Protein 7M5H (pdb70)

B-factor: mean 46.1, std 16.52, range [23.04, 127.2]

Nearest PDB structures (foldseek):
  7m5h-assembly1_B  TM=1.005E+00  e=7.558E-29  Enterococcus faecalis V583
  6evs-assembly1_A  TM=8.022E-01  e=6.280E-06  Peribacillus psychrosaccharolyticus
  8pqq-assembly1_D  TM=7.268E-01  e=4.079E-06  Chroococcidiopsis thermalis PCC 7203
  8rh3-assembly1_A  TM=6.970E-01  e=4.338E-06  Chroococcidiopsis thermalis PCC 7203
  8pqp-assembly1_B  TM=7.096E-01  e=2.933E-05  Chroococcidiopsis thermalis PCC 7203

InterPro domains:
  IPR007710 Nucleoside 2-deoxyribosyltransferase [PF05014] (4-116)
  IPR051239 2'-Deoxynucleoside 5'-phosphate N-hydrolase [PTHR15364] (2-153)

Sequence (313 aa):
TKIYFAGPLFSQADLRYNAYLVEQIRQLDKTIDLYLPQENAAINDKSAYADSKIALADDTENVLASDLLVALLDGPTIDAGVASEIGVAYAKGIPVVALYTDSRQQQGADNHQKLDALNEIAENQFHYLNLYTVGLIKLNGRVVSSEEDLLEEIKQRLATKIYFAGPLFSQADLRYNAYLVEQIRQLDKTIDLYLPQENAAINDKSAYADSKIALADTENVLASSDLLVALLDGPTIDAGVASEIGVAYAKGIPVVALYTDSRQQGADNHHQKLDALNEIAENQFHYLNLYTVGLIKLNGRVVSSEEDLLEEIKQRL

Solvent-accessible surface area: 17502 Å² total

Organism: Enterococcus faecalis (strain ATCC 700802 / V583) (NCBI:txid226185)

Foldseek 3Di:
DEEEEADDCPDPVGVVVSVVLVVVLCVLDVPYHYDYVVVPDDDDDPPDDDDPVCVVVSVVSLLVGQEYEYEQDDLARDPVSLVSLVSCLVNVRAYEYEYAPPLQDCPVPVVLVVCVVPPPSHSHRDYDVVSVVSNVVGHYYDHDSVVSSVRSSVVD/DFEEEEADDCPDPVGVVVSVVLVVVLCVLDVPYHYDYVVVVDDDDDPPDDDDPVVVVVSVVSLLVGQEYEYEQDDLARPPVRLVSLVSCLVSVRAYEYEAAPPLQDDPVPVVLVVCVVPPPSHSHRDYDVVSVVSNVVGHYYDHDSVVSSVRSSVVD

Structure (mmCIF, N/CA/C/O backbone):
data_7M5H
#
_entry.id   7M5H
#
_cell.length_a   219.901
_cell.length_b   219.901
_cell.length_c   219.901
_cell.angle_alpha   90.000
_cell.angle_beta   90.000
_cell.angle_gamma   90.000
#
_symmetry.space_group_name_H-M   'F 41 3 2'
#
loop_
_entity.id
_entity.type
_entity.pdbx_description
1 polymer 'Nucleoside 2-deoxyribosyltransferase'
2 non-polymer GLYCEROL
3 non-polymer 1,2-ETHANEDIOL
4 water water
#
loop_
_atom_site.group_PDB
_atom_site.id
_atom_site.type_symbol
_atom_site.label_atom_id
_atom_site.label_alt_id
_atom_site.label_comp_id
_atom_site.label_asym_id
_atom_site.label_entity_id
_atom_site.label_seq_id
_atom_site.pdbx_PDB_ins_code
_atom_site.Cartn_x
_atom_site.Cartn_y
_atom_site.Cartn_z
_atom_site.occupancy
_atom_site.B_iso_or_equiv
_atom_site.auth_seq_id
_atom_site.auth_comp_id
_atom_site.auth_asym_id
_atom_site.auth_atom_id
_atom_site.pdbx_PDB_model_num
ATOM 9 N N . THR A 1 5 ? 14.97016 21.94048 28.90156 1.000 61.33596 2 THR A N 1
ATOM 10 C CA . THR A 1 5 ? 14.33327 21.71318 30.19277 1.000 56.86004 2 THR A CA 1
ATOM 11 C C . THR A 1 5 ? 14.51300 20.25188 30.58225 1.000 57.61401 2 THR A C 1
ATOM 12 O O . THR A 1 5 ? 14.07789 19.35313 29.85366 1.000 52.36321 2 THR A O 1
ATOM 16 N N . LYS A 1 6 ? 15.15267 20.01934 31.72541 1.000 52.14630 3 LYS A N 1
ATOM 17 C CA . LYS A 1 6 ? 15.40100 18.67046 32.21411 1.000 43.36709 3 LYS A CA 1
ATOM 18 C C . LYS A 1 6 ? 14.27788 18.24618 33.15157 1.000 46.24847 3 LYS A C 1
ATOM 19 O O . LYS A 1 6 ? 13.95480 18.95910 34.10732 1.000 44.27160 3 LYS A O 1
ATOM 25 N N . ILE A 1 7 ? 13.68816 17.08560 32.87331 1.000 37.58072 4 ILE A N 1
ATOM 26 C CA . ILE A 1 7 ? 12.56764 16.55320 33.63846 1.000 41.81011 4 ILE A CA 1
ATOM 27 C C . ILE A 1 7 ? 12.99140 15.23222 34.26416 1.000 38.93254 4 ILE A C 1
ATOM 28 O O . ILE A 1 7 ? 13.60332 14.39149 33.59511 1.000 39.24364 4 ILE A O 1
ATOM 33 N N . TYR A 1 8 ? 12.66984 15.05295 35.54314 1.000 36.29696 5 TYR A N 1
ATOM 34 C CA . TYR A 1 8 ? 12.82122 13.77015 36.21789 1.000 34.44273 5 TYR A CA 1
ATOM 35 C C . TYR A 1 8 ? 11.44333 13.13509 36.35379 1.000 35.38910 5 TYR A C 1
ATOM 36 O O . TYR A 1 8 ? 10.53900 13.72715 36.95327 1.000 32.40283 5 TYR A O 1
ATOM 45 N N . PHE A 1 9 ? 11.28575 11.93700 35.79740 1.000 34.28406 6 PHE A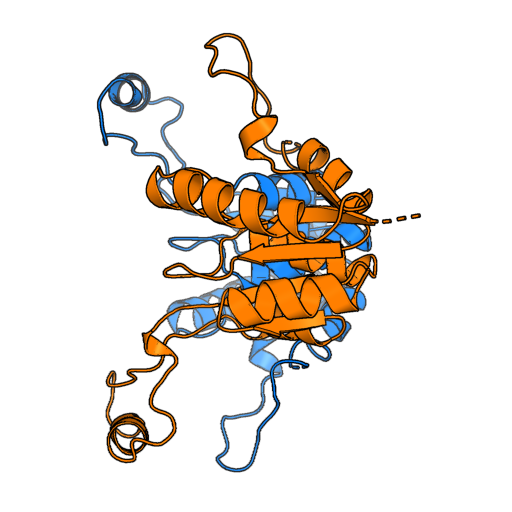 N 1
ATOM 46 C CA . PHE A 1 9 ? 10.00790 11.22893 35.81999 1.000 33.40827 6 PHE A CA 1
ATOM 47 C C . PHE A 1 9 ? 9.99477 10.31020 37.03594 1.000 33.07669 6 PHE A C 1
ATOM 48 O O . PHE A 1 9 ? 10.59780 9.23461 37.02449 1.000 32.40929 6 PHE A O 1
ATOM 56 N N . ALA A 1 10 ? 9.30562 10.73635 38.09089 1.000 31.44899 7 ALA A N 1
ATOM 57 C CA . ALA A 1 10 ? 9.19448 9.95319 39.31272 1.000 29.02407 7 ALA A CA 1
ATOM 58 C C . ALA A 1 10 ? 7.94083 9.09017 39.26414 1.000 29.54738 7 ALA A C 1
ATOM 59 O O . ALA A 1 10 ? 6.85585 9.57559 38.92878 1.000 29.92039 7 ALA A O 1
ATOM 61 N N . GLY A 1 11 ? 8.09446 7.81542 39.60563 1.000 29.80777 8 GLY A N 1
ATOM 62 C CA . GLY A 1 11 ? 6.99417 6.88305 39.60228 1.000 26.98672 8 GLY A CA 1
ATOM 63 C C . GLY A 1 11 ? 7.48199 5.46580 39.80666 1.000 24.55064 8 GLY A C 1
ATOM 64 O O . GLY A 1 11 ? 8.63366 5.13804 39.50573 1.000 30.16253 8 GLY A O 1
ATOM 65 N N . PRO A 1 12 ? 6.62186 4.59827 40.33965 1.000 27.56960 9 PRO A N 1
ATOM 66 C CA . PRO A 1 12 ? 6.99709 3.18533 40.46636 1.000 29.97857 9 PRO A CA 1
ATOM 67 C C . PRO A 1 12 ? 7.30057 2.59103 39.09910 1.000 25.60665 9 PRO A C 1
ATOM 68 O O . PRO A 1 12 ? 6.63980 2.90247 38.10652 1.000 29.37510 9 PRO A O 1
ATOM 72 N N . LEU A 1 13 ? 8.32335 1.73940 39.05281 1.000 28.45938 10 LEU A N 1
ATOM 73 C CA . LEU A 1 13 ? 8.86084 1.23103 37.79366 1.000 33.28006 10 LEU A CA 1
ATOM 74 C C . LEU A 1 13 ? 9.18979 -0.25025 37.91058 1.000 31.00695 10 LEU A C 1
ATOM 75 O O . LEU A 1 13 ? 10.15257 -0.74176 37.31259 1.000 31.63339 10 LEU A O 1
ATOM 80 N N . PHE A 1 14 ? 8.38779 -0.98861 38.66840 1.000 30.26438 11 PHE A N 1
ATOM 81 C CA . PHE A 1 14 ? 8.73097 -2.35715 39.03199 1.000 28.23833 11 PHE A CA 1
ATOM 82 C C . PHE A 1 14 ? 7.83427 -3.40572 38.39422 1.000 31.46503 11 PHE A C 1
ATOM 83 O O . PHE A 1 14 ? 8.32770 -4.45869 37.98406 1.000 30.86921 11 PHE A O 1
ATOM 91 N N . SER A 1 15 ? 6.53532 -3.14851 38.28625 1.000 27.30489 12 SER A N 1
ATOM 92 C CA . SER A 1 15 ? 5.63161 -4.06006 37.60199 1.000 29.32845 12 SER A CA 1
ATOM 93 C C . SER A 1 15 ? 5.57369 -3.73483 36.11264 1.000 30.97563 12 SER A C 1
ATOM 94 O O . SER A 1 15 ? 5.91417 -2.63220 35.67761 1.000 31.56893 12 SER A O 1
ATOM 97 N N . GLN A 1 16 ? 5.13331 -4.72096 35.32644 1.000 32.43391 13 GLN A N 1
ATOM 98 C CA . GLN A 1 16 ? 4.95575 -4.49023 33.89676 1.000 33.75820 13 GLN A CA 1
ATOM 99 C C . GLN A 1 16 ? 3.91144 -3.41510 33.63135 1.000 35.22560 13 GLN A C 1
ATOM 100 O O . GLN A 1 16 ? 4.05142 -2.63787 32.68060 1.000 34.94529 13 GLN A O 1
ATOM 106 N N . ALA A 1 17 ? 2.86579 -3.34927 34.46023 1.000 32.62414 14 ALA A N 1
ATOM 107 C CA . ALA A 1 17 ? 1.84330 -2.32309 34.27984 1.000 35.50575 14 ALA A CA 1
ATOM 108 C C . ALA A 1 17 ? 2.43577 -0.92544 34.40257 1.000 35.45136 14 ALA A C 1
ATOM 109 O O . ALA A 1 17 ? 2.13135 -0.03994 33.59432 1.000 35.09420 14 ALA A O 1
ATOM 111 N N . ASP A 1 18 ? 3.29031 -0.70959 35.40348 1.000 30.66873 15 ASP A N 1
ATOM 112 C CA . ASP A 1 18 ? 3.89403 0.60434 35.59097 1.000 29.65759 15 ASP A CA 1
ATOM 113 C C . ASP A 1 18 ? 5.00336 0.86356 34.57875 1.000 32.89491 15 ASP A C 1
ATOM 114 O O . ASP A 1 18 ? 5.12817 1.98219 34.06913 1.000 33.78839 15 ASP A O 1
ATOM 119 N N . LEU A 1 19 ? 5.81491 -0.15438 34.27742 1.000 33.76105 16 LEU A N 1
ATOM 120 C CA . LEU A 1 19 ? 6.86430 0.00326 33.27447 1.000 35.33518 16 LEU A CA 1
ATOM 121 C C . LEU A 1 19 ? 6.28334 0.39274 31.92139 1.000 35.98152 16 LEU A C 1
ATOM 122 O O . LEU A 1 19 ? 6.81367 1.27825 31.24052 1.000 36.48663 16 LEU A O 1
ATOM 127 N N . ARG A 1 20 ? 5.19118 -0.25696 31.51496 1.000 33.72274 17 ARG A N 1
ATOM 128 C CA . ARG A 1 20 ? 4.57703 0.06886 30.23259 1.000 36.39430 17 ARG A CA 1
ATOM 129 C C . ARG A 1 20 ? 3.93928 1.45288 30.25859 1.000 38.48573 17 ARG A C 1
ATOM 130 O O . ARG A 1 20 ? 4.02553 2.19990 29.27694 1.000 37.58711 17 ARG A O 1
ATOM 138 N N . TYR A 1 21 ? 3.29982 1.81680 31.37281 1.000 32.26699 18 TYR A N 1
ATOM 139 C CA . TYR A 1 21 ? 2.63748 3.11516 31.44168 1.000 36.13656 18 TYR A CA 1
ATOM 140 C C . TYR A 1 21 ? 3.64968 4.25290 31.47197 1.000 32.93698 18 TYR A C 1
ATOM 141 O O . TYR A 1 21 ? 3.41269 5.31456 30.88388 1.000 36.49905 18 TYR A O 1
ATOM 150 N N . ASN A 1 22 ? 4.78199 4.05262 32.15113 1.000 31.52993 19 ASN A N 1
ATOM 151 C CA . ASN A 1 22 ? 5.82412 5.07459 32.16658 1.000 35.09741 19 ASN A CA 1
ATOM 152 C C . ASN A 1 22 ? 6.35034 5.33777 30.76138 1.000 35.91642 19 ASN A C 1
ATOM 153 O O . ASN A 1 22 ? 6.45670 6.49168 30.33134 1.000 37.78461 19 ASN A O 1
ATOM 158 N N . ALA A 1 23 ? 6.67907 4.27249 30.02655 1.000 37.65055 20 ALA A N 1
ATOM 159 C CA . ALA A 1 23 ? 7.19396 4.43848 28.67113 1.000 38.22157 20 ALA A CA 1
ATOM 160 C C . ALA A 1 23 ? 6.15573 5.08134 27.76074 1.000 39.74691 20 ALA A C 1
ATOM 161 O O . ALA A 1 23 ? 6.49780 5.88670 26.88677 1.000 42.86533 20 ALA A O 1
ATOM 163 N N . TYR A 1 24 ? 4.88008 4.73953 27.95458 1.000 41.45337 21 TYR A N 1
ATOM 164 C CA . TYR A 1 24 ? 3.81701 5.32369 27.14270 1.000 39.90114 21 TYR A CA 1
ATOM 165 C C . TYR A 1 24 ? 3.66915 6.81704 27.41161 1.000 44.45801 21 TYR A C 1
ATOM 166 O O . TYR A 1 24 ? 3.54129 7.61281 26.47378 1.000 47.28075 21 TYR A O 1
ATOM 175 N N . LEU A 1 25 ? 3.68741 7.21700 28.68504 1.000 42.55693 22 LEU A N 1
ATOM 176 C CA . LEU A 1 25 ? 3.57373 8.63414 29.01624 1.000 41.81087 22 LEU A CA 1
ATOM 177 C C . LEU A 1 25 ? 4.81232 9.40950 28.58625 1.000 43.09492 22 LEU A C 1
ATOM 178 O O . LEU A 1 25 ? 4.70220 10.52297 28.06044 1.000 42.67283 22 LEU A O 1
ATOM 183 N N . VAL A 1 26 ? 5.99808 8.83801 28.80654 1.000 41.00475 23 VAL A N 1
ATOM 184 C CA . VAL A 1 26 ? 7.24105 9.56002 28.54739 1.000 41.23985 23 VAL A CA 1
ATOM 185 C C . VAL A 1 26 ? 7.37065 9.90051 27.06818 1.000 47.21825 23 VAL A C 1
ATOM 186 O O . VAL A 1 26 ? 7.80912 11.00007 26.70685 1.000 49.58102 23 VAL A O 1
ATOM 190 N N . GLU A 1 27 ? 6.98188 8.97408 26.18800 1.000 48.69505 24 GLU A N 1
ATOM 191 C CA . GLU A 1 27 ? 7.06235 9.25513 24.75840 1.000 50.74624 24 GLU A CA 1
ATOM 192 C C . GLU A 1 27 ? 6.14414 10.40845 24.37271 1.000 55.68749 24 GLU A C 1
ATOM 193 O O . GLU A 1 27 ? 6.48426 11.21644 23.50121 1.000 54.18552 24 GLU A O 1
ATOM 199 N N . GLN A 1 28 ? 4.97603 10.50548 25.01272 1.000 52.00127 25 GLN A N 1
ATOM 200 C CA . GLN A 1 28 ? 4.09940 11.64519 24.76192 1.000 54.03911 25 GLN A CA 1
ATOM 201 C C . GLN A 1 28 ? 4.72375 12.94115 25.26385 1.000 52.84219 25 GLN A C 1
ATOM 202 O O . GLN A 1 28 ? 4.55635 13.99815 24.64452 1.000 52.93083 25 GLN A O 1
ATOM 208 N N . ILE A 1 29 ? 5.44660 12.87993 26.38382 1.000 49.67730 26 ILE A N 1
ATOM 209 C CA . ILE A 1 29 ? 6.08908 14.07667 26.91711 1.000 52.16992 26 ILE A CA 1
ATOM 210 C C . ILE A 1 29 ? 7.26340 14.48989 26.03821 1.000 52.92454 26 ILE A C 1
ATOM 211 O O . ILE A 1 29 ? 7.49804 15.68293 25.81192 1.000 57.38416 26 ILE A O 1
ATOM 216 N N . ARG A 1 30 ? 8.01694 13.51475 25.52448 1.000 49.45999 27 ARG A N 1
ATOM 217 C CA . ARG A 1 30 ? 9.17268 13.83718 24.69413 1.000 54.35368 27 ARG A CA 1
ATOM 218 C C . ARG A 1 30 ? 8.75906 14.36079 23.32513 1.000 56.77497 27 ARG A C 1
ATOM 219 O O . ARG A 1 30 ? 9.43779 15.23005 22.76668 1.000 64.66144 27 ARG A O 1
ATOM 227 N N . GLN A 1 31 ? 7.65705 13.85332 22.76992 1.000 59.55174 28 GLN A N 1
ATOM 228 C CA . GLN A 1 31 ? 7.14714 14.37775 21.50912 1.000 62.19816 28 GLN A CA 1
ATOM 229 C C . GLN A 1 31 ? 6.52825 15.76041 21.65851 1.000 60.03022 28 GLN A C 1
ATOM 230 O O . GLN A 1 31 ? 6.14708 16.36238 20.64944 1.000 62.37608 28 GLN A O 1
ATOM 236 N N . LEU A 1 32 ? 6.42156 16.27302 22.88497 1.000 62.90078 29 LEU A N 1
ATOM 237 C CA . LEU A 1 32 ? 5.83724 17.59199 23.09745 1.000 57.31928 29 LEU A CA 1
ATOM 238 C C . LEU A 1 32 ? 6.77678 18.69207 22.61867 1.000 63.10423 29 LEU A C 1
ATOM 239 O O . LEU A 1 32 ? 6.35332 19.63263 21.93659 1.000 63.24540 29 LEU A O 1
ATOM 244 N N . ASP A 1 33 ? 8.05815 18.59067 22.96484 1.000 66.23156 30 ASP A N 1
ATOM 245 C CA . ASP A 1 33 ? 9.02922 19.61423 22.61020 1.000 67.61899 30 ASP A CA 1
ATOM 246 C C . ASP A 1 33 ? 10.41013 18.98177 22.52925 1.000 65.51226 30 ASP A C 1
ATOM 247 O O . ASP A 1 33 ? 10.76606 18.14465 23.36296 1.000 66.20343 30 ASP A O 1
ATOM 252 N N . LYS A 1 34 ? 11.18592 19.39377 21.52372 1.000 71.32188 31 LYS A N 1
ATOM 253 C CA . LYS A 1 34 ? 12.52225 18.84035 21.33853 1.000 72.96219 31 LYS A CA 1
ATOM 254 C C . LYS A 1 34 ? 13.50737 19.32705 22.39345 1.000 67.44344 31 LYS A C 1
ATOM 255 O O . LYS A 1 34 ? 14.57395 18.72321 22.55085 1.000 68.68717 31 LYS A O 1
ATOM 261 N N . THR A 1 35 ? 13.18100 20.39824 23.11470 1.000 61.51060 32 THR A N 1
ATOM 262 C CA . THR A 1 35 ? 14.04704 20.89702 24.17497 1.000 61.01509 32 THR A CA 1
ATOM 263 C C . THR A 1 35 ? 13.86920 20.14513 25.48698 1.000 64.54388 32 THR A C 1
ATOM 264 O O . THR A 1 35 ? 14.60224 20.41896 26.44211 1.000 65.51616 32 THR A O 1
ATOM 268 N N . ILE A 1 36 ? 12.92367 19.21467 25.56179 1.000 61.74830 33 ILE A N 1
ATOM 269 C CA . ILE A 1 36 ? 12.69434 18.45533 26.78580 1.000 53.32276 33 ILE A CA 1
ATOM 270 C C . ILE A 1 36 ? 13.72782 17.33951 26.87493 1.000 58.76303 33 ILE A C 1
ATOM 271 O O . ILE A 1 36 ? 13.84027 16.50768 25.96816 1.000 57.59032 33 ILE A O 1
ATOM 276 N N . ASP A 1 37 ? 14.49086 17.32821 27.96374 1.000 51.20253 34 ASP A N 1
ATOM 277 C CA . ASP A 1 37 ? 15.45456 16.27126 28.26267 1.000 48.96313 34 ASP A CA 1
ATOM 278 C C . ASP A 1 37 ? 14.91918 15.52382 29.48018 1.000 48.57073 34 ASP A C 1
ATOM 279 O O . ASP A 1 37 ? 15.20957 15.87911 30.62344 1.000 48.62342 34 ASP A O 1
ATOM 284 N N . LEU A 1 38 ? 14.13376 14.48191 29.22578 1.000 45.03799 35 LEU A N 1
ATOM 285 C CA . LEU A 1 38 ? 13.48027 13.73293 30.28850 1.000 44.85494 35 LEU A CA 1
ATOM 286 C C . LEU A 1 38 ? 14.34939 12.55451 30.70797 1.000 46.38953 35 LEU A C 1
ATOM 287 O O . LEU A 1 38 ? 14.82357 11.78927 29.86199 1.000 43.61869 35 LEU A O 1
ATOM 292 N N . TYR A 1 39 ? 14.54870 12.41263 32.01464 1.000 37.37837 36 TYR A N 1
ATOM 293 C CA . TYR A 1 39 ? 15.26415 11.28147 32.58842 1.000 41.23620 36 TYR A CA 1
ATOM 294 C C . TYR A 1 39 ? 14.24731 10.29303 33.14551 1.000 39.01665 36 TYR A C 1
ATOM 295 O O . TYR A 1 39 ? 13.48922 10.62767 34.06200 1.000 31.94392 36 TYR A O 1
ATOM 304 N N . LEU A 1 40 ? 14.22890 9.08409 32.58703 1.000 39.30422 37 LEU A N 1
ATOM 305 C CA . LEU A 1 40 ? 13.36002 8.01778 33.06125 1.000 38.73548 37 LEU A CA 1
ATOM 306 C C . LEU A 1 40 ? 14.21159 6.94883 33.72624 1.000 34.91175 37 LEU A C 1
ATOM 307 O O . LEU A 1 40 ? 15.05417 6.33541 33.05371 1.000 35.36285 37 LEU A O 1
ATOM 312 N N . PRO A 1 41 ? 14.03723 6.69908 35.02823 1.000 35.23173 38 PRO A N 1
ATOM 313 C CA . PRO A 1 41 ? 14.95208 5.77623 35.72526 1.000 35.50591 38 PRO A CA 1
ATOM 314 C C . PRO A 1 41 ? 14.99744 4.37843 35.13134 1.000 39.38813 38 PRO A C 1
ATOM 315 O O . PRO A 1 41 ? 16.07326 3.76745 35.09429 1.000 36.96583 38 PRO A O 1
ATOM 319 N N . GLN A 1 42 ? 13.86494 3.85304 34.65600 1.000 32.57793 39 GLN A N 1
ATOM 320 C CA . GLN A 1 42 ? 13.85430 2.49848 34.11356 1.000 33.67410 39 GLN A CA 1
ATOM 321 C C . GLN A 1 42 ? 14.70575 2.37042 32.85605 1.000 37.26698 39 GLN A C 1
ATOM 322 O O . GLN A 1 42 ? 15.17981 1.27008 32.55471 1.000 33.45645 39 GLN A O 1
ATOM 328 N N . GLU A 1 43 ? 14.92083 3.46516 32.12483 1.000 38.18285 40 GLU A N 1
ATOM 329 C CA . GLU A 1 43 ? 15.80421 3.44386 30.96623 1.000 37.47688 40 GLU A CA 1
ATOM 330 C C . GLU A 1 43 ? 17.27872 3.40519 31.34550 1.000 39.53545 40 GLU A C 1
ATOM 331 O O . GLU A 1 43 ? 18.12088 3.18955 30.46755 1.000 41.04945 40 GLU A O 1
ATOM 337 N N . ASN A 1 44 ? 17.61094 3.61173 32.61923 1.000 44.45983 41 ASN A N 1
ATOM 338 C CA . ASN A 1 44 ? 18.99565 3.68248 33.06043 1.000 51.54707 41 ASN A CA 1
ATOM 339 C C . ASN A 1 44 ? 19.36398 2.61063 34.07498 1.000 54.77321 41 ASN A C 1
ATOM 340 O O . ASN A 1 44 ? 20.52404 2.55662 34.50030 1.000 57.28420 41 ASN A O 1
ATOM 345 N N . ALA A 1 45 ? 18.42168 1.76344 34.47720 1.000 54.33973 42 ALA A N 1
ATOM 346 C CA . ALA A 1 45 ? 18.72515 0.71856 35.44302 1.000 58.03579 42 ALA A CA 1
ATOM 347 C C . ALA A 1 45 ? 19.54226 -0.38785 34.79077 1.000 62.60142 42 ALA A C 1
ATOM 348 O O . ALA A 1 45 ? 19.28780 -0.78146 33.64932 1.000 64.26529 42 ALA A O 1
ATOM 350 N N . ALA A 1 46 ? 20.53560 -0.88423 35.52125 1.000 63.66692 43 ALA A N 1
ATOM 351 C CA . ALA A 1 46 ? 21.33080 -1.99927 35.03143 1.000 77.76515 43 ALA A CA 1
ATOM 352 C C . ALA A 1 46 ? 20.48551 -3.26467 34.98385 1.000 83.30597 43 ALA A C 1
ATOM 353 O O . ALA A 1 46 ? 19.65329 -3.50647 35.86276 1.000 76.91079 43 ALA A O 1
ATOM 355 N N . ILE A 1 47 ? 20.69165 -4.06962 33.93876 1.000 87.52446 44 ILE A N 1
ATOM 356 C CA . ILE A 1 47 ? 20.01177 -5.35519 33.85579 1.000 96.78498 44 ILE A CA 1
ATOM 357 C C . ILE A 1 47 ? 20.43699 -6.21034 35.03939 1.000 98.57452 44 ILE A C 1
ATOM 358 O O . ILE A 1 47 ? 21.62488 -6.28290 35.38159 1.000 98.26617 44 ILE A O 1
ATOM 363 N N . ASN A 1 48 ? 19.45829 -6.83792 35.69303 1.000 102.22512 45 ASN A N 1
ATOM 364 C CA . ASN A 1 48 ? 19.70739 -7.53233 36.95046 1.000 103.36258 45 ASN A CA 1
ATOM 365 C C . ASN A 1 48 ? 20.70666 -8.66430 36.76123 1.000 98.66691 45 ASN A C 1
ATOM 366 O O . ASN A 1 48 ? 20.35717 -9.74013 36.26580 1.000 97.14359 45 ASN A O 1
ATOM 371 N N . ASP A 1 49 ? 21.95357 -8.42050 37.14751 1.000 89.73745 46 ASP A N 1
ATOM 372 C CA . ASP A 1 49 ? 23.03154 -9.38211 37.00053 1.000 80.63753 46 ASP A CA 1
ATOM 373 C C . ASP A 1 49 ? 23.50679 -9.83908 38.37349 1.000 74.38518 46 ASP A C 1
ATOM 374 O O . ASP A 1 49 ? 23.49127 -9.07513 39.34145 1.000 75.09197 46 ASP A O 1
ATOM 379 N N . LYS A 1 50 ? 23.93198 -11.10228 38.44234 1.000 74.10175 47 LYS A N 1
ATOM 380 C CA . LYS A 1 50 ? 24.21976 -11.73993 39.72218 1.000 70.16513 47 LYS A CA 1
ATOM 381 C C . LYS A 1 50 ? 25.40058 -11.10932 40.45195 1.000 65.93441 47 LYS A C 1
ATOM 382 O O . LYS A 1 50 ? 25.55956 -11.33794 41.65626 1.000 64.64354 47 LYS A O 1
ATOM 388 N N . SER A 1 51 ? 26.22450 -10.31820 39.76328 1.000 69.80295 48 SER A N 1
ATOM 389 C CA . SER A 1 51 ? 27.35918 -9.65856 40.39651 1.000 73.30926 48 SER A CA 1
ATOM 390 C C . SER A 1 51 ? 27.09997 -8.19636 40.73439 1.000 64.26198 48 SER A C 1
ATOM 391 O O . SER A 1 51 ? 27.85242 -7.61942 41.52680 1.000 71.42176 48 SER A O 1
ATOM 394 N N . ALA A 1 52 ? 26.06479 -7.58754 40.16145 1.000 62.92560 49 ALA A N 1
ATOM 395 C CA . ALA A 1 52 ? 25.78487 -6.17797 40.39743 1.000 57.37636 49 ALA A CA 1
ATOM 396 C C . ALA A 1 52 ? 25.01295 -6.00098 41.69876 1.000 57.64673 49 ALA A C 1
ATOM 397 O O . ALA A 1 52 ? 24.00829 -6.68051 41.93245 1.000 57.15885 49 ALA A O 1
ATOM 399 N N . TYR A 1 53 ? 25.48373 -5.08606 42.54466 1.000 44.98251 50 TYR A N 1
ATOM 400 C CA . TYR A 1 53 ? 24.81087 -4.78666 43.79982 1.000 46.13423 50 TYR A CA 1
ATOM 401 C C . TYR A 1 53 ? 25.13309 -3.36267 44.22751 1.000 41.88471 50 TYR A C 1
ATOM 402 O O . TYR A 1 53 ? 26.25028 -2.88085 44.02474 1.000 39.60574 50 TYR A O 1
ATOM 411 N N . ALA A 1 54 ? 24.14413 -2.70198 44.82465 1.000 35.82456 51 ALA A N 1
ATOM 412 C CA . ALA A 1 54 ? 24.32648 -1.39483 45.44067 1.000 33.56147 51 ALA A CA 1
ATOM 413 C C . ALA A 1 54 ? 23.37793 -1.30286 46.62479 1.000 34.79007 51 ALA A C 1
ATOM 414 O O . ALA A 1 54 ? 22.20640 -1.67227 46.50443 1.000 35.13711 51 ALA A O 1
ATOM 416 N N . ASP A 1 55 ? 23.87935 -0.82629 47.76316 1.000 32.26683 52 ASP A N 1
ATOM 417 C CA . ASP A 1 55 ? 23.05174 -0.76340 48.95818 1.000 29.62540 52 ASP A CA 1
ATOM 418 C C . ASP A 1 55 ? 22.18142 0.49432 48.93281 1.000 32.93606 52 ASP A C 1
ATOM 419 O O . ASP A 1 55 ? 22.23379 1.30052 47.99981 1.000 30.64160 52 ASP A O 1
ATOM 424 N N . SER A 1 56 ? 21.37067 0.66456 49.98195 1.000 30.46009 53 SER A N 1
ATOM 425 C CA . SER A 1 56 ? 20.39303 1.75074 50.00401 1.000 28.90383 53 SER A CA 1
ATOM 426 C C . SER A 1 56 ? 21.06330 3.11541 49.89988 1.000 26.29129 53 SER A C 1
ATOM 427 O O . SER A 1 56 ? 20.55460 4.01255 49.21746 1.000 31.22686 53 SER A O 1
ATOM 430 N N . LYS A 1 57 ? 22.20478 3.29112 50.56952 1.000 27.29557 54 LYS A N 1
ATOM 431 C CA . LYS A 1 57 ? 22.89154 4.57903 50.54107 1.000 29.76004 54 LYS A CA 1
ATOM 432 C C . LYS A 1 57 ? 23.34644 4.93501 49.13055 1.000 31.64983 54 LYS A C 1
ATOM 433 O O . LYS A 1 57 ? 23.20659 6.08536 48.69813 1.000 30.38406 54 LYS A O 1
ATOM 455 N N . ILE A 1 59 ? 22.03375 3.68777 46.36476 1.000 29.90326 56 ILE A N 1
ATOM 456 C CA . ILE A 1 59 ? 20.81396 3.86289 45.58054 1.000 31.83046 56 ILE A CA 1
ATOM 457 C C . ILE A 1 59 ? 20.24510 5.25994 45.79307 1.000 32.04637 56 ILE A C 1
ATOM 458 O O . ILE A 1 59 ? 19.90895 5.96752 44.83574 1.000 30.53250 56 ILE A O 1
ATOM 463 N N . ALA A 1 60 ? 20.12851 5.67559 47.05598 1.000 29.37074 57 ALA A N 1
ATOM 464 C CA . ALA A 1 60 ? 19.56298 6.98637 47.35552 1.000 30.66655 57 ALA A CA 1
ATOM 465 C C . ALA A 1 60 ? 20.44327 8.10451 46.81616 1.000 30.89648 57 ALA A C 1
ATOM 466 O O . ALA A 1 60 ? 19.93928 9.12779 46.34052 1.000 32.30007 57 ALA A O 1
ATOM 468 N N . LEU A 1 61 ? 21.76191 7.92443 46.87447 1.000 29.89063 58 LEU A N 1
ATOM 469 C CA . LEU A 1 61 ? 22.66665 8.97304 46.42106 1.000 33.30323 58 LEU A CA 1
ATOM 470 C C . LEU A 1 61 ? 22.59437 9.14990 44.90965 1.000 36.07450 58 LEU A C 1
ATOM 471 O O . LEU A 1 61 ? 22.56461 10.28110 44.41223 1.000 38.41846 58 LEU A O 1
ATOM 476 N N . ALA A 1 62 ? 22.56102 8.04346 44.16342 1.000 31.75832 59 ALA A N 1
ATOM 477 C CA . ALA A 1 62 ? 22.49200 8.13556 42.70869 1.000 37.63039 59 ALA A CA 1
ATOM 478 C C . ALA A 1 62 ? 21.14164 8.66439 42.25161 1.000 34.49334 59 ALA A C 1
ATOM 479 O O . ALA A 1 62 ? 21.06772 9.46994 41.31449 1.000 37.84523 59 ALA A O 1
ATOM 481 N N A ASP A 1 63 ? 20.06409 8.21425 42.89631 0.624 34.76413 60 ASP A N 1
ATOM 482 N N B ASP A 1 63 ? 20.06061 8.22516 42.90016 0.376 34.82654 60 ASP A N 1
ATOM 483 C CA A ASP A 1 63 ? 18.73157 8.68275 42.53282 0.624 35.11397 60 ASP A CA 1
ATOM 484 C CA B ASP A 1 63 ? 18.73040 8.68632 42.51571 0.376 35.74513 60 ASP A CA 1
ATOM 485 C C A ASP A 1 63 ? 18.56972 10.16941 42.82039 0.624 34.54337 60 ASP A C 1
ATOM 486 C C B ASP A 1 63 ? 18.55084 10.16783 42.82525 0.376 35.44066 60 ASP A C 1
ATOM 487 O O A ASP A 1 63 ? 17.99902 10.90944 42.00951 0.624 37.06349 60 ASP A O 1
ATOM 488 O O B ASP A 1 63 ? 17.94363 10.90212 42.03615 0.376 37.14919 60 ASP A O 1
ATOM 497 N N . THR A 1 64 ? 19.06479 10.62423 43.97170 1.000 30.24681 61 THR A N 1
ATOM 498 C CA . THR A 1 64 ? 18.93345 12.03284 44.32875 1.000 35.91504 61 THR A CA 1
ATOM 499 C C . THR A 1 64 ? 19.70274 12.92007 43.35838 1.000 37.32298 61 THR A C 1
ATOM 500 O O . THR A 1 64 ? 19.26396 14.03224 43.04112 1.000 38.89551 61 THR A O 1
ATOM 504 N N . GLU A 1 65 ? 20.84724 12.43896 42.86583 1.000 34.06928 62 GLU A N 1
ATOM 505 C CA . GLU A 1 65 ? 21.62609 13.21888 41.90939 1.000 40.30545 62 GLU A CA 1
ATOM 506 C C . GLU A 1 65 ? 20.82239 13.49915 40.64499 1.000 39.29991 62 GLU A C 1
ATOM 507 O O . GLU A 1 65 ? 20.91723 14.58897 40.06811 1.000 41.21707 62 GLU A O 1
ATOM 513 N N . ASN A 1 66 ? 20.01858 12.52841 40.20271 1.000 35.94916 63 ASN A N 1
ATOM 514 C CA . ASN A 1 66 ? 19.16552 12.74883 39.03890 1.000 37.24239 63 ASN A CA 1
ATOM 515 C C . ASN A 1 66 ? 18.02151 13.70217 39.36338 1.000 35.99746 63 ASN A C 1
ATOM 516 O O . ASN A 1 66 ? 17.63012 14.51798 38.52090 1.000 42.64115 63 ASN A O 1
ATOM 521 N N . VAL A 1 67 ? 17.47004 13.61171 40.57622 1.000 34.59547 64 VAL A N 1
ATOM 522 C CA . VAL A 1 67 ? 16.40035 14.52270 40.97914 1.000 35.41490 64 VAL A CA 1
ATOM 523 C C . VAL A 1 67 ? 16.91408 15.95666 41.02675 1.000 40.66105 64 VAL A C 1
ATOM 524 O O . VAL A 1 67 ? 16.30423 16.87403 40.46411 1.000 34.45964 64 VAL A O 1
ATOM 528 N N . LEU A 1 68 ? 18.05210 16.16822 41.69304 1.000 36.38126 65 LEU A N 1
ATOM 529 C CA . LEU A 1 68 ? 18.57630 17.51648 41.87893 1.000 40.65967 65 LEU A CA 1
ATOM 530 C C . LEU A 1 68 ? 19.10030 18.12872 40.58703 1.000 39.75917 65 LEU A C 1
ATOM 531 O O . LEU A 1 68 ? 19.30504 19.34587 40.53401 1.000 42.40283 65 LEU A O 1
ATOM 536 N N . ALA A 1 69 ? 19.32830 17.32240 39.55286 1.000 39.68015 66 ALA A N 1
ATOM 537 C CA . ALA A 1 69 ? 19.80187 17.83364 38.27463 1.000 44.07480 66 ALA A CA 1
ATOM 538 C C . ALA A 1 69 ? 18.67468 18.29326 37.36059 1.000 43.96507 66 ALA A C 1
ATOM 539 O O . ALA A 1 69 ? 18.95204 18.88615 36.31289 1.000 41.71571 66 ALA A O 1
ATOM 541 N N . SER A 1 70 ? 17.42269 18.04564 37.72818 1.000 40.66000 67 SER A N 1
ATOM 542 C CA . SER A 1 70 ? 16.29375 18.36002 36.86782 1.000 41.24547 67 SER A CA 1
ATOM 543 C C . SER A 1 70 ? 15.72756 19.74127 37.18290 1.000 40.18784 67 SER A C 1
ATOM 544 O O . SER A 1 70 ? 15.88628 20.27410 38.28374 1.000 39.75390 67 SER A O 1
ATOM 547 N N . ASP A 1 71 ? 15.05692 20.31851 36.18550 1.000 40.72739 68 ASP A N 1
ATOM 548 C CA . ASP A 1 71 ? 14.33070 21.56879 36.35993 1.000 43.48816 68 ASP A CA 1
ATOM 549 C C . ASP A 1 71 ? 12.88875 21.35359 36.79032 1.000 41.88930 68 ASP A C 1
ATOM 550 O O . ASP A 1 71 ? 12.28566 22.25996 37.37633 1.000 42.52823 68 ASP A O 1
ATOM 555 N N . LEU A 1 72 ? 12.32711 20.18186 36.51050 1.000 39.37582 69 LEU A N 1
ATOM 556 C CA . LEU A 1 72 ? 10.93687 19.89052 36.81853 1.000 37.81397 69 LEU A CA 1
ATOM 557 C C . LEU A 1 72 ? 10.80988 18.40643 37.11863 1.000 36.64359 69 LEU A C 1
ATOM 558 O O . LEU A 1 72 ? 11.44736 17.57792 36.46453 1.000 40.55152 69 LEU A O 1
ATOM 563 N N . LEU A 1 73 ? 9.99392 18.07889 38.11261 1.000 35.63658 70 LEU A N 1
ATOM 564 C CA . LEU A 1 73 ? 9.72351 16.69871 38.48290 1.000 37.94028 70 LEU A CA 1
ATOM 565 C C . LEU A 1 73 ? 8.29195 16.35521 38.09614 1.000 38.13531 70 LEU A C 1
ATOM 566 O O . LEU A 1 73 ? 7.35873 17.08850 38.43867 1.000 41.02276 70 LEU A O 1
ATOM 571 N N . VAL A 1 74 ? 8.12617 15.25690 37.36568 1.000 35.04044 71 VAL A N 1
ATOM 572 C CA . VAL A 1 74 ? 6.81553 14.69952 37.05089 1.000 34.78614 71 VAL A CA 1
ATOM 573 C C . VAL A 1 74 ? 6.63373 13.45671 37.90909 1.000 34.35623 71 VAL A C 1
ATOM 574 O O . VAL A 1 74 ? 7.43697 12.51857 37.83151 1.000 36.69521 71 VAL A O 1
ATOM 578 N N . ALA A 1 75 ? 5.58903 13.45163 38.73431 1.000 30.66869 72 ALA A N 1
ATOM 579 C CA . ALA A 1 75 ? 5.37550 12.40508 39.72391 1.000 27.87406 72 ALA A CA 1
ATOM 580 C C . ALA A 1 75 ? 4.03949 11.72056 39.47887 1.000 29.13209 72 ALA A C 1
ATOM 581 O O . ALA A 1 75 ? 3.01781 12.38910 39.29750 1.000 32.50167 72 ALA A O 1
ATOM 583 N N . LEU A 1 76 ? 4.05078 10.39171 39.47882 1.000 30.81020 73 LEU A N 1
ATOM 584 C CA . LEU A 1 76 ? 2.83858 9.59254 39.35463 1.000 28.80461 73 LEU A CA 1
ATOM 585 C C . LEU A 1 76 ? 2.43169 9.11888 40.74464 1.000 27.40093 73 LEU A C 1
ATOM 586 O O . LEU A 1 76 ? 3.19408 8.40865 41.40963 1.000 28.19642 73 LEU A O 1
ATOM 591 N N . LEU A 1 77 ? 1.23740 9.51685 41.18070 1.000 28.99799 74 LEU A N 1
ATOM 592 C CA . LEU A 1 77 ? 0.77991 9.28510 42.54473 1.000 26.47834 74 LEU A CA 1
ATOM 593 C C . LEU A 1 77 ? -0.14446 8.08226 42.68202 1.000 29.56078 74 LEU A C 1
ATOM 594 O O . LEU A 1 77 ? -0.51794 7.73456 43.80713 1.000 30.01860 74 LEU A O 1
ATOM 599 N N . ASP A 1 78 ? -0.52347 7.44311 41.57911 1.000 27.77329 75 ASP A N 1
ATOM 600 C CA . ASP A 1 78 ? -1.52913 6.39298 41.63314 1.000 29.77944 75 ASP A CA 1
ATOM 601 C C . ASP A 1 78 ? -1.00393 5.15346 42.35453 1.000 29.68255 75 ASP A C 1
ATOM 602 O O . ASP A 1 78 ? 0.20197 4.96054 42.53240 1.000 31.95449 75 ASP A O 1
ATOM 607 N N . GLY A 1 79 ? -1.94424 4.30472 42.76675 1.000 30.89996 76 GLY A N 1
ATOM 608 C CA . GLY A 1 79 ? -1.65306 3.13659 43.56189 1.000 29.72056 76 GLY A CA 1
ATOM 609 C C . GLY A 1 79 ? -2.51429 3.10326 44.80895 1.000 32.92916 76 GLY A C 1
ATOM 610 O O . GLY A 1 79 ? -3.20007 4.07648 45.13739 1.000 33.87440 76 GLY A O 1
ATOM 611 N N . PRO A 1 80 ? -2.50779 1.97675 45.52623 1.000 35.76099 77 PRO A N 1
ATOM 612 C CA . PRO A 1 80 ? -3.22280 1.93821 46.81283 1.000 29.24102 77 PRO A CA 1
ATOM 613 C C . PRO A 1 80 ? -2.69022 2.95726 47.79848 1.000 33.35916 77 PRO A C 1
ATOM 614 O O . PRO A 1 80 ? -3.44897 3.47060 48.63117 1.000 31.25872 77 PRO A O 1
ATOM 618 N N . THR A 1 81 ? -1.39552 3.25351 47.72474 1.000 32.02758 78 THR A N 1
ATOM 619 C CA . THR A 1 81 ? -0.77683 4.37257 48.41454 1.000 30.54445 78 THR A CA 1
ATOM 620 C C . THR A 1 81 ? 0.21617 5.01058 47.45460 1.000 29.77836 78 THR A C 1
ATOM 621 O O . THR A 1 81 ? 0.59849 4.41350 46.44514 1.000 28.40914 78 THR A O 1
ATOM 625 N N . ILE A 1 82 ? 0.62699 6.23871 47.76623 1.000 27.01768 79 ILE A N 1
ATOM 626 C CA . ILE A 1 82 ? 1.70301 6.86241 47.00678 1.000 28.92864 79 ILE A CA 1
ATOM 627 C C . ILE A 1 82 ? 2.98530 6.07952 47.24663 1.000 31.57409 79 ILE A C 1
ATOM 628 O O . ILE A 1 82 ? 3.32214 5.75228 48.39233 1.000 24.64171 79 ILE A O 1
ATOM 633 N N . ASP A 1 83 ? 3.69280 5.75312 46.16505 1.000 25.24966 80 ASP A N 1
ATOM 634 C CA . ASP A 1 83 ? 4.95586 5.03477 46.28093 1.000 26.43675 80 ASP A CA 1
ATOM 635 C C . ASP A 1 83 ? 5.89285 5.76486 47.23411 1.000 25.37569 80 ASP A C 1
ATOM 636 O O . ASP A 1 83 ? 6.10218 6.97486 47.11291 1.000 27.16115 80 ASP A O 1
ATOM 641 N N . ALA A 1 84 ? 6.44000 5.02010 48.19913 1.000 23.59666 81 ALA A N 1
ATOM 642 C CA . ALA A 1 84 ? 7.25157 5.63701 49.24511 1.000 26.28461 81 ALA A CA 1
ATOM 643 C C . ALA A 1 84 ? 8.47916 6.32727 48.66558 1.000 23.99372 81 ALA A C 1
ATOM 644 O O . ALA A 1 84 ? 8.87256 7.40342 49.13182 1.000 25.29387 81 ALA A O 1
ATOM 646 N N . GLY A 1 85 ? 9.10509 5.71978 47.65592 1.000 26.02326 82 GLY A N 1
ATOM 647 C CA . GLY A 1 85 ? 10.22972 6.37083 47.00455 1.000 28.99611 82 GLY A CA 1
ATOM 648 C C . GLY A 1 85 ? 9.83080 7.66505 46.32279 1.000 27.38178 82 GLY A C 1
ATOM 649 O O . GLY A 1 85 ? 10.54180 8.66950 46.40970 1.000 27.87412 82 GLY A O 1
ATOM 650 N N . VAL A 1 86 ? 8.68339 7.65972 45.63975 1.000 26.47724 83 VAL A N 1
ATOM 651 C CA . VAL A 1 86 ? 8.18006 8.87800 45.01044 1.000 26.15384 83 VAL A CA 1
ATOM 652 C C . VAL A 1 86 ? 7.88868 9.93941 46.06195 1.000 24.86692 83 VAL A C 1
ATOM 653 O O . VAL A 1 86 ? 8.21760 11.11880 45.88390 1.000 27.40541 83 VAL A O 1
ATOM 657 N N . ALA A 1 87 ? 7.26716 9.53767 47.17379 1.000 24.01529 84 ALA A N 1
ATOM 658 C CA . ALA A 1 87 ? 6.96707 10.48523 48.24118 1.000 24.26379 84 ALA A CA 1
ATOM 659 C C . ALA A 1 87 ? 8.23751 11.13058 48.77889 1.000 26.76358 84 ALA A C 1
ATOM 660 O O . ALA A 1 87 ? 8.27453 12.34455 49.01336 1.000 30.54615 84 ALA A O 1
ATOM 662 N N . SER A 1 88 ? 9.29301 10.33487 48.97270 1.000 23.51619 85 SER A N 1
ATOM 663 C CA . SER A 1 88 ? 10.56363 10.88867 49.43099 1.000 28.23501 85 SER A CA 1
ATOM 664 C C . SER A 1 88 ? 11.17098 11.81991 48.38901 1.000 26.31767 85 SER A C 1
ATOM 665 O O . SER A 1 88 ? 11.69654 12.88431 48.73418 1.000 28.98874 85 SER A O 1
ATOM 668 N N . GLU A 1 89 ? 11.11223 11.43571 47.11009 1.000 30.67317 86 GLU A N 1
ATOM 669 C CA . GLU A 1 89 ? 11.63531 12.29772 46.05322 1.000 28.13543 86 GLU A CA 1
ATOM 670 C C . GLU A 1 89 ? 10.89748 13.63043 46.01381 1.000 28.71464 86 GLU A C 1
ATOM 671 O O . GLU A 1 89 ? 11.50219 14.67763 45.75279 1.000 31.86660 86 GLU A O 1
ATOM 677 N N . ILE A 1 90 ? 9.58812 13.61038 46.27148 1.000 29.46761 87 ILE A N 1
ATOM 678 C CA . ILE A 1 90 ? 8.81897 14.85052 46.32732 1.000 33.33227 87 ILE A CA 1
ATOM 679 C C . ILE A 1 90 ? 9.28505 15.71307 47.49326 1.000 29.37379 87 ILE A C 1
ATOM 680 O O . ILE A 1 90 ? 9.37066 16.94220 47.38085 1.000 30.86085 87 ILE A O 1
ATOM 685 N N . GLY A 1 91 ? 9.60102 15.08537 48.62781 1.000 27.58943 88 GLY A N 1
ATOM 686 C CA . GLY A 1 91 ? 10.11286 15.84287 49.75795 1.000 29.27522 88 GLY A CA 1
ATOM 687 C C . GLY A 1 91 ? 11.45200 16.49155 49.46300 1.000 30.70493 88 GLY A C 1
ATOM 688 O O . GLY A 1 91 ? 11.69690 17.63688 49.84943 1.000 29.14116 88 GLY A O 1
ATOM 689 N N . VAL A 1 92 ? 12.33666 15.76820 48.77330 1.000 28.77962 89 VAL A N 1
ATOM 690 C CA . VAL A 1 92 ? 13.62290 16.33773 48.38365 1.000 30.71287 89 VAL A CA 1
ATOM 691 C C . VAL A 1 92 ? 13.42205 17.48757 47.40450 1.000 30.39359 89 VAL A C 1
ATOM 692 O O . VAL A 1 92 ? 14.04628 18.54788 47.53305 1.000 31.60065 89 VAL A O 1
ATOM 696 N N . ALA A 1 93 ? 12.53969 17.30132 46.41902 1.000 33.31246 90 ALA A N 1
ATOM 697 C CA . ALA A 1 93 ? 12.32745 18.32946 45.40555 1.000 30.37518 90 ALA A CA 1
ATOM 698 C C . ALA A 1 93 ? 11.76327 19.60500 46.01697 1.000 35.77893 90 ALA A C 1
ATOM 699 O O . ALA A 1 93 ? 12.18681 20.71099 45.66095 1.000 34.15742 90 ALA A O 1
ATOM 701 N N . TYR A 1 94 ? 10.80720 19.47384 46.94002 1.000 35.50567 91 TYR A N 1
ATOM 702 C CA . TYR A 1 94 ? 10.22414 20.65618 47.56673 1.000 36.88851 91 TYR A CA 1
ATOM 703 C C . TYR A 1 94 ? 11.26918 21.42945 48.35974 1.000 33.95531 91 TYR A C 1
ATOM 704 O O . TYR A 1 94 ? 11.35321 22.65891 48.26487 1.000 40.13161 91 TYR A O 1
ATOM 713 N N . ALA A 1 95 ? 12.07187 20.72221 49.15802 1.000 33.75330 92 ALA A N 1
ATOM 714 C CA . ALA A 1 95 ? 13.07575 21.38448 49.98081 1.000 36.01607 92 ALA A CA 1
ATOM 715 C C . ALA A 1 95 ? 14.16489 22.04612 49.14838 1.000 36.73668 92 ALA A C 1
ATOM 716 O O . ALA A 1 95 ? 14.82395 22.96938 49.63638 1.000 41.94992 92 ALA A O 1
ATOM 718 N N . LYS A 1 96 ? 14.36430 21.60378 47.90911 1.000 39.45942 93 LYS A N 1
ATOM 719 C CA . LYS A 1 96 ? 15.35234 22.19256 47.01697 1.000 35.68595 93 LYS A CA 1
ATOM 720 C C . LYS A 1 96 ? 14.74595 23.17890 46.02806 1.000 38.16511 93 LYS A C 1
ATOM 721 O O . LYS A 1 96 ? 15.47761 23.73839 45.20620 1.000 43.13933 93 LYS A O 1
ATOM 727 N N . GLY A 1 97 ? 13.43422 23.40172 46.08139 1.000 39.05212 94 GLY A N 1
ATOM 728 C CA . GLY A 1 97 ? 12.80440 24.37512 45.21217 1.000 34.55665 94 GLY A CA 1
ATOM 729 C C . GLY A 1 97 ? 12.52611 23.90706 43.80413 1.000 38.84101 94 GLY A C 1
ATOM 730 O O . GLY A 1 97 ? 12.30958 24.74000 42.91935 1.000 45.33138 94 GLY A O 1
ATOM 731 N N . ILE A 1 98 ? 12.51686 22.59989 43.56264 1.000 33.09566 95 ILE A N 1
ATOM 732 C CA . ILE A 1 98 ? 12.26812 22.04919 42.23723 1.000 39.09033 95 ILE A CA 1
ATOM 733 C C . ILE A 1 98 ? 10.76892 21.79985 42.10315 1.000 41.87030 95 ILE A C 1
ATOM 734 O O . ILE A 1 98 ? 10.20555 21.04518 42.91066 1.000 40.58614 95 ILE A O 1
ATOM 739 N N . PRO A 1 99 ? 10.09371 22.40068 41.12223 1.000 38.86153 96 PRO A N 1
ATOM 740 C CA . PRO A 1 99 ? 8.64107 22.22653 41.01076 1.000 36.99684 96 PRO A CA 1
ATOM 741 C C . PRO A 1 99 ? 8.26367 20.80076 40.63790 1.000 36.40591 96 PRO A C 1
ATOM 742 O O . PRO A 1 99 ? 9.03537 20.06886 40.01264 1.000 41.58438 96 PRO A O 1
ATOM 746 N N . VAL A 1 100 ? 7.05096 20.41222 41.03204 1.000 37.65293 97 VAL A N 1
ATOM 747 C CA . VAL A 1 100 ? 6.54307 19.06062 40.82145 1.000 32.26086 97 VAL A CA 1
ATOM 748 C C . VAL A 1 100 ? 5.17062 19.15160 40.17088 1.000 36.91592 97 VAL A C 1
ATOM 749 O O . VAL A 1 100 ? 4.25997 19.77882 40.72316 1.000 36.05184 97 VAL A O 1
ATOM 753 N N . VAL A 1 101 ? 5.01797 18.52011 39.01024 1.000 35.94507 98 VAL A N 1
ATOM 754 C CA . VAL A 1 101 ? 3.71927 18.34062 38.37018 1.000 32.29658 98 VAL A CA 1
ATOM 755 C C . VAL A 1 101 ? 3.33613 16.87470 38.52101 1.000 36.44041 98 VAL A C 1
ATOM 756 O O . VAL A 1 101 ? 4.03790 15.98838 38.01872 1.000 37.73983 98 VAL A O 1
ATOM 760 N N . ALA A 1 102 ? 2.22821 16.61699 39.21083 1.000 32.40392 99 ALA A N 1
ATOM 761 C CA . ALA A 1 102 ? 1.83409 15.26607 39.58321 1.000 31.03789 99 ALA A CA 1
ATOM 762 C C . ALA A 1 102 ? 0.59701 14.82574 38.81162 1.000 34.53656 99 ALA A C 1
ATOM 763 O O . ALA A 1 102 ? -0.29834 15.63144 38.53813 1.000 38.24775 99 ALA A O 1
ATOM 765 N N . LEU A 1 103 ? 0.55233 13.53951 38.47258 1.000 30.28648 100 LEU A N 1
ATOM 766 C CA . LEU A 1 103 ? -0.57097 12.93707 37.76779 1.000 33.37876 100 LEU A CA 1
ATOM 767 C C . LEU A 1 103 ? -1.27992 11.95292 38.68922 1.000 33.28723 100 LEU A C 1
ATOM 768 O O . LEU A 1 103 ? -0.63262 11.11709 39.32863 1.000 30.85502 100 LEU A O 1
ATOM 773 N N . TYR A 1 104 ? -2.60931 12.04746 38.74211 1.000 31.89009 101 TYR A N 1
ATOM 774 C CA . TYR A 1 104 ? -3.41652 11.23348 39.65236 1.000 31.30146 101 TYR A CA 1
ATOM 775 C C . TYR A 1 104 ? -4.72302 10.90267 38.93347 1.000 30.52343 101 TYR A C 1
ATOM 776 O O . TYR A 1 104 ? -5.63870 11.72913 38.89787 1.000 35.23476 101 TYR A O 1
ATOM 785 N N . THR A 1 105 ? -4.80381 9.69605 38.37157 1.000 32.42953 102 THR A N 1
ATOM 786 C CA . THR A 1 105 ? -5.90179 9.31809 37.48909 1.000 32.45759 102 THR A CA 1
ATOM 787 C C . THR A 1 105 ? -6.92837 8.40058 38.13963 1.000 32.44780 102 THR A C 1
ATOM 788 O O . THR A 1 105 ? -7.87493 7.98949 37.46020 1.000 35.01498 102 THR A O 1
ATOM 792 N N . ASP A 1 106 ? -6.76617 8.06483 39.41984 1.000 32.34297 103 ASP A N 1
ATOM 793 C CA . ASP A 1 106 ? -7.63444 7.08888 40.07374 1.000 30.89076 103 ASP A CA 1
ATOM 794 C C . ASP A 1 106 ? -9.10074 7.44351 39.87309 1.000 33.79196 103 ASP A C 1
ATOM 795 O O . ASP A 1 106 ? -9.53890 8.54335 40.22121 1.000 33.00837 103 ASP A O 1
ATOM 800 N N . SER A 1 107 ? -9.85577 6.50340 39.29768 1.000 30.75541 104 SER A N 1
ATOM 801 C CA . SER A 1 107 ? -11.25360 6.75968 38.97242 1.000 35.35970 104 SER A CA 1
ATOM 802 C C . SER A 1 107 ? -12.11630 6.94505 40.21201 1.000 35.32247 104 SER A C 1
ATOM 803 O O . SER A 1 107 ? -13.21438 7.49820 40.10672 1.000 35.28893 104 SER A O 1
ATOM 806 N N . ARG A 1 108 ? -11.65196 6.50059 41.37763 1.000 33.66995 105 ARG A N 1
ATOM 807 C CA . ARG A 1 108 ? -12.42074 6.65554 42.60531 1.000 35.55280 105 ARG A CA 1
ATOM 808 C C . ARG A 1 108 ? -12.33363 8.05918 43.18886 1.000 33.46398 105 ARG A C 1
ATOM 809 O O . ARG A 1 108 ? -12.90668 8.30145 44.25532 1.000 35.71918 105 ARG A O 1
ATOM 817 N N . GLN A 1 109 ? -11.63922 8.98594 42.52558 1.000 34.48227 106 GLN A N 1
ATOM 818 C CA . GLN A 1 109 ? -11.60186 10.36619 42.99061 1.000 37.17286 106 GLN A CA 1
ATOM 819 C C . GLN A 1 109 ? -12.83589 11.15389 42.57546 1.000 38.82542 106 GLN A C 1
ATOM 820 O O . GLN A 1 109 ? -13.08745 12.22521 43.13640 1.000 42.96539 106 GLN A O 1
ATOM 826 N N . GLN A 1 110 ? -13.60750 10.64919 41.61792 1.000 34.99567 107 GLN A N 1
ATOM 827 C CA A GLN A 1 110 ? -14.77936 11.34326 41.10633 0.524 39.96039 107 GLN A CA 1
ATOM 828 C CA B GLN A 1 110 ? -14.77402 11.35980 41.12093 0.476 40.37076 107 GLN A CA 1
ATOM 829 C C . GLN A 1 110 ? -16.00464 11.01976 41.95233 1.000 43.49787 107 GLN A C 1
ATOM 830 O O . GLN A 1 110 ? -16.08823 9.95932 42.57899 1.000 43.95271 107 GLN A O 1
ATOM 841 N N . GLY A 1 111 ? -16.96084 11.94508 41.95951 1.000 39.78876 108 GLY A N 1
ATOM 842 C CA . GLY A 1 111 ? -18.19311 11.74901 42.69606 1.000 40.99816 108 GLY A CA 1
ATOM 843 C C . GLY A 1 111 ? -18.54414 12.89808 43.61732 1.000 42.56569 108 GLY A C 1
ATOM 844 O O . GLY A 1 111 ? -19.46673 12.78727 44.42993 1.000 44.66068 108 GLY A O 1
ATOM 845 N N . ALA A 1 112 ? -17.81418 14.01097 43.50058 1.000 38.46125 109 ALA A N 1
ATOM 846 C CA . ALA A 1 112 ? -18.08802 15.17305 44.33851 1.000 43.01646 109 ALA A CA 1
ATOM 847 C C . ALA A 1 112 ? -19.46818 15.75867 44.07750 1.000 45.81677 109 ALA A C 1
ATOM 848 O O . ALA A 1 112 ? -20.02141 16.43121 44.95449 1.000 50.54371 109 ALA A O 1
ATOM 850 N N . ASP A 1 113 ? -20.03086 15.52196 42.89523 1.000 49.07286 110 ASP A N 1
ATOM 851 C CA . ASP A 1 113 ? -21.37687 15.95628 42.55356 1.000 50.62349 110 ASP A CA 1
ATOM 852 C C . ASP A 1 113 ? -22.42377 14.88054 42.81939 1.000 48.67183 110 ASP A C 1
ATOM 853 O O . ASP A 1 113 ? -23.59505 15.07299 42.47794 1.000 47.94273 110 ASP A O 1
ATOM 858 N N . ASN A 1 114 ? -22.02566 13.75690 43.41262 1.000 45.74800 111 ASN A N 1
ATOM 859 C CA . ASN A 1 114 ? -22.92779 12.65680 43.73705 1.000 47.84090 111 ASN A CA 1
ATOM 860 C C . ASN A 1 114 ? -23.33656 12.80319 45.19919 1.000 42.87971 111 ASN A C 1
ATOM 861 O O . ASN A 1 114 ? -22.54793 12.50798 46.10314 1.000 43.89168 111 ASN A O 1
ATOM 866 N N . HIS A 1 115 ? -24.57045 13.25776 45.43058 1.000 43.70960 112 HIS A N 1
ATOM 867 C CA . HIS A 1 115 ? -25.01558 13.52419 46.79376 1.000 45.24453 112 HIS A CA 1
ATOM 868 C C . HIS A 1 115 ? -25.15563 12.25013 47.61681 1.000 46.80794 112 HIS A C 1
ATOM 869 O O . HIS A 1 115 ? -25.06366 12.30960 48.84768 1.000 45.93693 112 HIS A O 1
ATOM 876 N N . GLN A 1 116 ? -25.36422 11.10140 46.97028 1.000 41.71631 113 GLN A N 1
ATOM 877 C CA . GLN A 1 116 ? -25.43543 9.84750 47.71253 1.000 40.21938 113 GLN A CA 1
ATOM 878 C C . GLN A 1 116 ? -24.06123 9.42632 48.21750 1.000 37.91132 113 GLN A C 1
ATOM 879 O O . GLN A 1 116 ? -23.94207 8.87960 49.32008 1.000 37.85889 113 GLN A O 1
ATOM 885 N N . LYS A 1 117 ? -23.01128 9.67082 47.42763 1.000 37.36523 114 LYS A N 1
ATOM 886 C CA . LYS A 1 117 ? -21.65724 9.41482 47.90867 1.000 39.75717 114 LYS A CA 1
ATOM 887 C C . LYS A 1 117 ? -21.31558 10.31840 49.08609 1.000 39.52362 114 LYS A C 1
ATOM 888 O O . LYS A 1 117 ? -20.64371 9.89180 50.03287 1.000 38.76490 114 LYS A O 1
ATOM 894 N N . LEU A 1 118 ? -21.77316 11.57102 49.04625 1.000 40.38095 115 LEU A N 1
ATOM 895 C CA . LEU A 1 118 ? -21.52734 12.48741 50.15460 1.000 45.14002 115 LEU A CA 1
ATOM 896 C C . LEU A 1 118 ? -22.28536 12.05183 51.40298 1.000 43.22264 115 LEU A C 1
ATOM 897 O O . LEU A 1 118 ? -21.72186 12.01783 52.50329 1.000 44.71366 115 LEU A O 1
ATOM 902 N N . ASP A 1 119 ? -23.56839 11.71281 51.24831 1.000 40.60090 116 ASP A N 1
ATOM 903 C CA . ASP A 1 119 ? -24.36387 11.25733 52.38418 1.000 45.38201 116 ASP A CA 1
ATOM 904 C C . ASP A 1 119 ? -23.80725 9.97262 52.98089 1.000 39.31548 116 ASP A C 1
ATOM 905 O O . ASP A 1 119 ? -23.87401 9.77425 54.19923 1.000 40.97206 116 ASP A O 1
ATOM 910 N N . ALA A 1 120 ? -23.25774 9.09034 52.14286 1.000 37.25857 117 ALA A N 1
ATOM 911 C CA . ALA A 1 120 ? -22.71922 7.82511 52.62935 1.000 39.22260 117 ALA A CA 1
ATOM 912 C C . ALA A 1 120 ? -21.56961 8.01879 53.61022 1.000 43.57949 117 ALA A C 1
ATOM 913 O O . ALA A 1 120 ? -21.28509 7.11175 54.40050 1.000 43.66041 117 ALA A O 1
ATOM 915 N N . LEU A 1 121 ? -20.90522 9.17725 53.58159 1.000 39.55603 118 LEU A N 1
ATOM 916 C CA . LEU A 1 121 ? -19.82623 9.44277 54.52611 1.000 43.87053 118 LEU A CA 1
ATOM 917 C C . LEU A 1 121 ? -20.32107 9.51996 55.96490 1.000 43.73374 118 LEU A C 1
ATOM 918 O O . LEU A 1 121 ? -19.51096 9.40629 56.89056 1.000 44.79811 118 LEU A O 1
ATOM 923 N N . ASN A 1 122 ? -21.62639 9.71027 56.17561 1.000 41.07466 119 ASN A N 1
ATOM 924 C CA . ASN A 1 122 ? -22.17568 9.64495 57.52475 1.000 44.57550 119 ASN A CA 1
ATOM 925 C C . ASN A 1 122 ? -22.23870 8.21783 58.05057 1.000 51.46668 119 ASN A C 1
ATOM 926 O O . ASN A 1 122 ? -22.41253 8.02183 59.25797 1.000 45.62689 119 ASN A O 1
ATOM 931 N N . GLU A 1 123 ? -22.11071 7.22580 57.17741 1.000 45.28030 120 GLU A N 1
ATOM 932 C CA . GLU A 1 123 ? -22.07129 5.83195 57.58496 1.000 42.49285 120 GLU A CA 1
ATOM 933 C C . GLU A 1 123 ? -20.63605 5.41293 57.88215 1.000 43.20706 120 GLU A C 1
ATOM 934 O O . GLU A 1 123 ? -19.67316 6.06417 57.47017 1.000 43.79420 120 GLU A O 1
ATOM 940 N N . ILE A 1 124 ? -20.50196 4.31134 58.61146 1.000 42.91258 121 ILE A N 1
ATOM 941 C CA . ILE A 1 124 ? -19.18504 3.77306 58.92925 1.000 39.00576 121 ILE A CA 1
ATOM 942 C C . ILE A 1 124 ? -18.70250 2.92186 57.76331 1.000 39.15699 121 ILE A C 1
ATOM 943 O O . ILE A 1 124 ? -19.40462 2.00706 57.31410 1.000 38.60943 121 ILE A O 1
ATOM 948 N N . ALA A 1 125 ? -17.50539 3.23449 57.26264 1.000 32.75896 122 ALA A N 1
ATOM 949 C CA . ALA A 1 125 ? -16.84442 2.45237 56.21590 1.000 35.28414 122 ALA A CA 1
ATOM 950 C C . ALA A 1 125 ? -17.67638 2.40444 54.93311 1.000 34.12835 122 ALA A C 1
ATOM 951 O O . ALA A 1 125 ? -17.94625 1.33733 54.37852 1.000 37.02608 122 ALA A O 1
ATOM 953 N N . GLU A 1 126 ? -18.07999 3.58460 54.45279 1.000 31.41095 123 GLU A N 1
ATOM 954 C CA . GLU A 1 126 ? -18.79536 3.69468 53.18569 1.000 33.74634 123 GLU A CA 1
ATOM 955 C C . GLU A 1 126 ? -18.21026 4.78597 52.29420 1.000 32.91425 123 GLU A C 1
ATOM 956 O O . GLU A 1 126 ? -18.88765 5.25657 51.37411 1.000 31.09884 123 GLU A O 1
ATOM 962 N N . ASN A 1 127 ? -16.96909 5.19512 52.54355 1.000 29.28843 124 ASN A N 1
ATOM 963 C CA . ASN A 1 127 ? -16.33198 6.21096 51.71585 1.000 32.38228 124 ASN A CA 1
ATOM 964 C C . ASN A 1 127 ? -15.92499 5.62038 50.37247 1.000 32.21909 124 ASN A C 1
ATOM 965 O O . ASN A 1 127 ? -15.19834 4.62401 50.31471 1.000 32.05317 124 ASN A O 1
ATOM 970 N N . GLN A 1 128 ? -16.38463 6.24411 49.29025 1.000 28.26186 125 GLN A N 1
ATOM 971 C CA . GLN A 1 128 ? -16.06667 5.79683 47.94193 1.000 28.84781 125 GLN A CA 1
ATOM 972 C C . GLN A 1 128 ? -14.96569 6.61985 47.28865 1.000 30.51314 125 GLN A C 1
ATOM 973 O O . GLN A 1 128 ? -14.62631 6.36534 46.12900 1.000 31.79982 125 GLN A O 1
ATOM 979 N N . PHE A 1 129 ? -14.39762 7.58951 47.99915 1.000 29.91479 126 PHE A N 1
ATOM 980 C CA . PHE A 1 129 ? -13.37435 8.46908 47.45005 1.000 29.39335 126 PHE A CA 1
ATOM 981 C C . PHE A 1 129 ? -11.99600 7.96190 47.85554 1.000 30.14207 126 PHE A C 1
ATOM 982 O O . PHE A 1 129 ? -11.68466 7.88257 49.04942 1.000 28.44816 126 PHE A O 1
ATOM 990 N N . HIS A 1 130 ? -11.18269 7.61467 46.85930 1.000 31.45949 127 HIS A N 1
ATOM 991 C CA . HIS A 1 130 ? -9.81223 7.18613 47.10210 1.000 30.45467 127 HIS A CA 1
ATOM 992 C C . HIS A 1 130 ? -9.03843 8.28019 47.83222 1.000 33.46044 127 HIS A C 1
ATOM 993 O O . HIS A 1 130 ? -9.30161 9.47395 47.66616 1.000 28.76395 127 HIS A O 1
ATOM 1000 N N . TYR A 1 131 ? -8.07969 7.86612 48.65834 1.000 27.41499 128 TYR A N 1
ATOM 1001 C CA . TYR A 1 131 ? -7.36919 8.78023 49.54270 1.000 27.28296 128 TYR A CA 1
ATOM 1002 C C . TYR A 1 131 ? -5.89286 8.84769 49.17832 1.000 31.39601 128 TYR A C 1
ATOM 1003 O O . TYR A 1 131 ? -5.24683 7.81357 48.97675 1.000 26.32021 128 TYR A O 1
ATOM 1012 N N . LEU A 1 132 ? -5.37045 10.06881 49.10682 1.000 31.33417 129 LEU A N 1
ATOM 1013 C CA . LEU A 1 132 ? -3.94571 10.34305 48.99110 1.000 31.69878 129 LEU A CA 1
ATOM 1014 C C . LEU A 1 132 ? -3.47909 11.04696 50.25709 1.000 30.98590 129 LEU A C 1
ATOM 1015 O O . LEU A 1 132 ? -4.17603 11.92498 50.77533 1.000 30.61704 129 LEU A O 1
ATOM 1020 N N . ASN A 1 133 ? -2.30402 10.66628 50.75565 1.000 28.75346 130 ASN A N 1
ATOM 1021 C CA . ASN A 1 133 ? -1.74260 11.35386 51.91301 1.000 31.12379 130 ASN A CA 1
ATOM 1022 C C . ASN A 1 133 ? -1.57171 12.83387 51.59689 1.000 31.68701 130 ASN A C 1
ATOM 1023 O O . ASN A 1 133 ? -0.82677 13.20281 50.68361 1.000 29.67229 130 ASN A O 1
ATOM 1028 N N . LEU A 1 134 ? -2.26971 13.68001 52.35347 1.000 32.53671 131 LEU A N 1
ATOM 1029 C CA . LEU A 1 134 ? -2.36270 15.09823 52.03509 1.000 29.36636 131 LEU A CA 1
ATOM 1030 C C . LEU A 1 134 ? -1.10081 15.88169 52.36440 1.000 35.19996 131 LEU A C 1
ATOM 1031 O O . LEU A 1 134 ? -0.96866 17.02106 51.90454 1.000 35.48088 131 LEU A O 1
ATOM 1036 N N . TYR A 1 135 ? -0.17946 15.32273 53.14989 1.000 33.02476 132 TYR A N 1
ATOM 1037 C CA . TYR A 1 135 ? 1.10059 15.99566 53.33511 1.000 35.39065 132 TYR A CA 1
ATOM 1038 C C . TYR A 1 135 ? 1.91018 15.96837 52.04605 1.000 32.88047 132 TYR A C 1
ATOM 1039 O O . TYR A 1 135 ? 2.42097 17.00140 51.59850 1.000 33.34208 132 TYR A O 1
ATOM 1048 N N . THR A 1 136 ? 2.03295 14.78907 51.43297 1.000 31.05854 133 THR A N 1
ATOM 1049 C CA . THR A 1 136 ? 2.74179 14.68351 50.16255 1.000 29.07267 133 THR A CA 1
ATOM 1050 C C . THR A 1 136 ? 2.06989 15.52788 49.08738 1.000 31.45791 133 THR A C 1
ATOM 1051 O O . THR A 1 136 ? 2.74782 16.17515 48.28073 1.000 29.66075 133 THR A O 1
ATOM 1055 N N . VAL A 1 137 ? 0.73516 15.53765 49.06473 1.000 31.49019 134 VAL A N 1
ATOM 1056 C CA . VAL A 1 137 ? 0.01245 16.33767 48.08112 1.000 27.68516 134 VAL A CA 1
ATOM 1057 C C . VAL A 1 137 ? 0.25380 17.82205 48.31802 1.000 35.48734 134 VAL A C 1
ATOM 1058 O O . VAL A 1 137 ? 0.45952 18.59086 47.37049 1.000 36.40722 134 VAL A O 1
ATOM 1062 N N . GLY A 1 138 ? 0.23769 18.24818 49.58233 1.000 34.31996 135 GLY A N 1
ATOM 1063 C CA . GLY A 1 138 ? 0.44924 19.65480 49.87946 1.000 31.44842 135 GLY A CA 1
ATOM 1064 C C . GLY A 1 138 ? 1.80960 20.15167 49.43052 1.000 33.31005 135 GLY A C 1
ATOM 1065 O O . GLY A 1 138 ? 1.93586 21.27072 48.92749 1.000 34.96815 135 GLY A O 1
ATOM 1066 N N . LEU A 1 139 ? 2.84645 19.32678 49.60377 1.000 28.10987 136 LEU A N 1
ATOM 1067 C CA . LEU A 1 139 ? 4.17668 19.70994 49.13894 1.000 35.73418 136 LEU A CA 1
ATOM 1068 C C . LEU A 1 139 ? 4.18925 19.92969 47.63225 1.000 37.47958 136 LEU A C 1
ATOM 1069 O O . LEU A 1 139 ? 4.87234 20.83242 47.13428 1.000 34.41655 136 LEU A O 1
ATOM 1074 N N . ILE A 1 140 ? 3.44071 19.11061 46.89013 1.000 37.28629 137 ILE A N 1
ATOM 1075 C CA . ILE A 1 140 ? 3.34767 19.28997 45.44361 1.000 34.82118 137 ILE A CA 1
ATOM 1076 C C . ILE A 1 140 ? 2.71244 20.63477 45.11792 1.000 37.78657 137 ILE A C 1
ATOM 1077 O O . ILE A 1 140 ? 3.24412 21.41980 44.32399 1.000 38.04553 137 ILE A O 1
ATOM 1082 N N . LYS A 1 141 ? 1.56257 20.92026 45.73246 1.000 33.23734 138 LYS A N 1
ATOM 1083 C CA . LYS A 1 141 ? 0.80821 22.12111 45.39750 1.000 40.37171 138 LYS A CA 1
ATOM 1084 C C . LYS A 1 141 ? 1.48191 23.39699 45.88694 1.000 38.47652 138 LYS A C 1
ATOM 1085 O O . LYS A 1 141 ? 1.21029 24.47007 45.33903 1.000 36.11222 138 LYS A O 1
ATOM 1091 N N . LEU A 1 142 ? 2.34738 23.31153 46.90148 1.000 38.37075 139 LEU A N 1
ATOM 1092 C CA . LEU A 1 142 ? 3.08747 24.48973 47.34215 1.000 40.46386 139 LEU A CA 1
ATOM 1093 C C . LEU A 1 142 ? 4.07250 24.97744 46.28802 1.000 43.39575 139 LEU A C 1
ATOM 1094 O O . LEU A 1 142 ? 4.51579 26.12893 46.35474 1.000 40.36882 139 LEU A O 1
ATOM 1099 N N . ASN A 1 143 ? 4.42662 24.12719 45.32653 1.000 41.42288 140 ASN A N 1
ATOM 1100 C CA . ASN A 1 143 ? 5.25655 24.52424 44.19723 1.000 40.90173 140 ASN A CA 1
ATOM 1101 C C . ASN A 1 143 ? 5.03740 23.54993 43.04829 1.000 41.82593 140 ASN A C 1
ATOM 1102 O O . ASN A 1 143 ? 5.90875 22.72915 42.74390 1.000 42.43927 140 ASN A O 1
ATOM 1107 N N . GLY A 1 144 ? 3.87808 23.62040 42.42427 1.000 38.26157 141 GLY A N 1
ATOM 1108 C CA . GLY A 1 144 ? 3.52618 22.70406 41.36158 1.000 41.15506 141 GLY A CA 1
ATOM 1109 C C . GLY A 1 144 ? 2.01845 22.52244 41.29680 1.000 42.86827 141 GLY A C 1
ATOM 1110 O O . GLY A 1 144 ? 1.26094 23.40212 41.70137 1.000 39.10868 141 GLY A O 1
ATOM 1111 N N . ARG A 1 145 ? 1.60624 21.36154 40.79304 1.000 36.13379 142 ARG A N 1
ATOM 1112 C CA . ARG A 1 145 ? 0.19850 21.14173 40.49909 1.000 37.87886 142 ARG A CA 1
ATOM 1113 C C . ARG A 1 145 ? -0.06805 19.64860 40.37291 1.000 39.24587 142 ARG A C 1
ATOM 1114 O O . ARG A 1 145 ? 0.80321 18.88100 39.95541 1.000 37.68293 142 ARG A O 1
ATOM 1122 N N . VAL A 1 146 ? -1.28059 19.24876 40.74814 1.000 40.85955 143 VAL A N 1
ATOM 1123 C CA . VAL A 1 146 ? -1.76036 17.88089 40.58354 1.000 35.58236 143 VAL A CA 1
ATOM 1124 C C . VAL A 1 146 ? -2.83932 17.89352 39.51014 1.000 36.62536 143 VAL A C 1
ATOM 1125 O O . VAL A 1 146 ? -3.81788 18.64363 39.61379 1.000 39.37721 143 VAL A O 1
ATOM 1129 N N . VAL A 1 147 ? -2.65941 17.07132 38.47768 1.000 31.53315 144 VAL A N 1
ATOM 1130 C CA . VAL A 1 147 ? -3.62739 16.94778 37.39740 1.000 36.03285 144 VAL A CA 1
ATOM 1131 C C . VAL A 1 147 ? -4.16083 15.52148 37.38463 1.000 37.73246 144 VAL A C 1
ATOM 1132 O O . VAL A 1 147 ? -3.52541 14.58805 37.88130 1.000 36.45007 144 VAL A O 1
ATOM 1136 N N . SER A 1 148 ? -5.34876 15.35962 36.80210 1.000 39.03955 145 SER A N 1
ATOM 1137 C CA . SER A 1 148 ? -6.05933 14.08758 36.83154 1.000 41.60796 145 SER A CA 1
ATOM 1138 C C . SER A 1 148 ? -6.17108 13.42776 35.46281 1.000 45.09382 145 SER A C 1
ATOM 1139 O O . SER A 1 148 ? -6.86131 12.41154 35.33408 1.000 42.69778 145 SER A O 1
ATOM 1142 N N . SER A 1 149 ? -5.51270 13.96853 34.44055 1.000 44.35470 146 SER A N 1
ATOM 1143 C CA . SER A 1 149 ? -5.58316 13.37811 33.11260 1.000 41.04959 146 SER A CA 1
ATOM 1144 C C . SER A 1 149 ? -4.25151 13.56290 32.40281 1.000 48.70021 146 SER A C 1
ATOM 1145 O O . SER A 1 149 ? -3.48933 14.48397 32.70838 1.000 45.10135 146 SER A O 1
ATOM 1148 N N . GLU A 1 150 ? -3.97759 12.66519 31.45280 1.000 46.00314 147 GLU A N 1
ATOM 1149 C CA . GLU A 1 150 ? -2.77636 12.79683 30.63683 1.000 50.20048 147 GLU A CA 1
ATOM 1150 C C . GLU A 1 150 ? -2.84007 14.03790 29.75767 1.000 45.15634 147 GLU A C 1
ATOM 1151 O O . GLU A 1 150 ? -1.80545 14.65511 29.48012 1.000 52.28666 147 GLU A O 1
ATOM 1157 N N . GLU A 1 151 ? -4.04227 14.41641 29.31735 1.000 47.39558 148 GLU A N 1
ATOM 1158 C CA . GLU A 1 151 ? -4.20114 15.63616 28.53351 1.000 56.30868 148 GLU A CA 1
ATOM 1159 C C . GLU A 1 151 ? -3.79319 16.86414 29.33727 1.000 52.90909 148 GLU A C 1
ATOM 1160 O O . GLU A 1 151 ? -3.07906 17.73789 28.83141 1.000 53.85844 148 GLU A O 1
ATOM 1166 N N . ASP A 1 152 ? -4.23426 16.94601 30.59522 1.000 53.33628 149 ASP A N 1
ATOM 1167 C CA . ASP A 1 152 ? -3.86109 18.07779 31.43633 1.000 52.75872 149 ASP A CA 1
ATOM 1168 C C . ASP A 1 152 ? -2.38026 18.04886 31.79228 1.000 49.95860 149 ASP A C 1
ATOM 1169 O O . ASP A 1 152 ? -1.75336 19.10766 31.91343 1.000 54.37282 149 ASP A O 1
ATOM 1174 N N . LEU A 1 153 ? -1.80655 16.85591 31.96470 1.000 44.90660 150 LEU A N 1
ATOM 1175 C CA . LEU A 1 153 ? -0.38521 16.75459 32.28265 1.000 46.41893 150 LEU A CA 1
ATOM 1176 C C . LEU A 1 153 ? 0.46905 17.32116 31.15625 1.000 53.19907 150 LEU A C 1
ATOM 1177 O O . LEU A 1 153 ? 1.37982 18.12341 31.39358 1.000 50.75970 150 LEU A O 1
ATOM 1182 N N . LEU A 1 154 ? 0.18525 16.91266 29.91720 1.000 48.05336 151 LEU A N 1
ATOM 1183 C CA . LEU A 1 154 ? 0.96099 17.39835 28.78156 1.000 47.58534 151 LEU A CA 1
ATOM 1184 C C . LEU A 1 154 ? 0.81927 18.90590 28.62178 1.000 54.05569 151 LEU A C 1
ATOM 1185 O O . LEU A 1 154 ? 1.79506 19.59941 28.31323 1.000 58.02352 151 LEU A O 1
ATOM 1190 N N . GLU A 1 155 ? -0.38633 19.43479 28.83778 1.000 53.44688 152 GLU A N 1
ATOM 1191 C CA . GLU A 1 155 ? -0.58295 20.87431 28.71248 1.000 58.22017 152 GLU A CA 1
ATOM 1192 C C . GLU A 1 155 ? 0.15600 21.63057 29.81032 1.000 60.21274 152 GLU A C 1
ATOM 1193 O O . GLU A 1 155 ? 0.71711 22.70401 29.56153 1.000 57.80610 152 GLU A O 1
ATOM 1199 N N . GLU A 1 156 ? 0.17274 21.08516 31.02910 1.000 51.12466 153 GLU A N 1
ATOM 1200 C CA . GLU A 1 156 ? 0.87783 21.74597 32.12298 1.000 51.22860 153 GLU A CA 1
ATOM 1201 C C . GLU A 1 156 ? 2.38397 21.74028 31.89321 1.000 55.78534 153 GLU A C 1
ATOM 1202 O O . GLU A 1 156 ? 3.06106 22.74092 32.15673 1.000 57.90258 153 GLU A O 1
ATOM 1208 N N . ILE A 1 157 ? 2.92684 20.62111 31.40892 1.000 51.77150 154 ILE A N 1
ATOM 1209 C CA . ILE A 1 157 ? 4.34423 20.57414 31.06105 1.000 52.03249 154 ILE A CA 1
ATOM 1210 C C . ILE A 1 157 ? 4.64371 21.55951 29.94005 1.000 62.68904 154 ILE A C 1
ATOM 1211 O O . ILE A 1 157 ? 5.66177 22.26283 29.96297 1.000 57.23354 154 ILE A O 1
ATOM 1216 N N . LYS A 1 158 ? 3.75333 21.63320 28.94799 1.000 56.15660 155 LYS A N 1
ATOM 1217 C CA . LYS A 1 158 ? 3.94236 22.55897 27.83640 1.000 60.34981 155 LYS A CA 1
ATOM 1218 C C . LYS A 1 158 ? 3.97159 24.00525 28.31674 1.000 61.68999 155 LYS A C 1
ATOM 1219 O O . LYS A 1 158 ? 4.79070 24.80585 27.85071 1.000 63.97276 155 LYS A O 1
ATOM 1225 N N . GLN A 1 159 ? 3.09349 24.35653 29.25824 1.000 61.77690 156 GLN A N 1
ATOM 1226 C CA . GLN A 1 159 ? 3.02390 25.72735 29.74958 1.000 70.90599 156 GLN A CA 1
ATOM 1227 C C . GLN A 1 159 ? 4.18301 26.09200 30.66743 1.000 66.81868 156 GLN A C 1
ATOM 1228 O O . GLN A 1 159 ? 4.36325 27.27811 30.96283 1.000 67.03071 156 GLN A O 1
ATOM 1234 N N . ARG A 1 160 ? 4.96732 25.11713 31.12180 1.000 63.41127 157 ARG A N 1
ATOM 1235 C CA . ARG A 1 160 ? 6.12157 25.37768 31.96949 1.000 63.92345 157 ARG A CA 1
ATOM 1236 C C . ARG A 1 160 ? 7.43058 25.38640 31.19047 1.000 65.41363 157 ARG A C 1
ATOM 1237 O O . ARG A 1 160 ? 8.50382 25.36970 31.80116 1.000 72.34978 157 ARG A O 1
ATOM 1245 N N . LEU A 1 161 ? 7.36717 25.41437 29.86318 1.000 62.57033 158 LEU A N 1
ATOM 1246 C CA . LEU A 1 161 ? 8.56693 25.47626 29.03693 1.000 71.55725 158 LEU A CA 1
ATOM 1247 C C . LEU A 1 161 ? 8.87977 26.91671 28.64403 1.000 72.38769 158 LEU A C 1
ATOM 1248 O O . LEU A 1 161 ? 9.73036 27.56580 29.25213 1.000 86.73740 158 LEU A O 1
ATOM 1253 N N . ALA B 1 3 ? 22.19071 22.82819 75.96884 1.000 82.80159 0 ALA B N 1
ATOM 1254 C CA . ALA B 1 3 ? 21.38070 23.20555 74.81654 1.000 88.67972 0 ALA B CA 1
ATOM 1255 C C . ALA B 1 3 ? 20.26120 22.19633 74.58315 1.000 82.74216 0 ALA B C 1
ATOM 1256 O O . ALA B 1 3 ? 20.47230 20.98699 74.67931 1.000 83.83551 0 ALA B O 1
ATOM 1266 N N . THR B 1 5 ? 17.54398 19.91144 72.61094 1.000 67.79927 2 THR B N 1
ATOM 1267 C CA . THR B 1 5 ? 17.50353 19.13398 71.37673 1.000 63.16482 2 THR B CA 1
ATOM 1268 C C . THR B 1 5 ? 16.04388 18.97617 70.96921 1.000 62.94484 2 THR B C 1
ATOM 1269 O O . THR B 1 5 ? 15.28050 18.27002 71.63690 1.000 60.52829 2 THR B O 1
ATOM 1273 N N . LYS B 1 6 ? 15.65725 19.63694 69.88125 1.000 59.00823 3 LYS B N 1
ATOM 1274 C CA . LYS B 1 6 ? 14.28771 19.58091 69.38765 1.000 57.29895 3 LYS B CA 1
ATOM 1275 C C . LYS B 1 6 ? 14.13877 18.37766 68.46454 1.000 55.84719 3 LYS B C 1
ATOM 1276 O O . LYS B 1 6 ? 14.85302 18.26448 67.46204 1.000 56.02943 3 LYS B O 1
ATOM 1282 N N . ILE B 1 7 ? 13.21434 17.48341 68.80497 1.000 57.39942 4 ILE B N 1
ATOM 1283 C CA . ILE B 1 7 ? 12.99198 16.24409 68.07007 1.000 55.79298 4 ILE B CA 1
ATOM 1284 C C . ILE B 1 7 ? 11.60222 16.28640 67.45338 1.000 49.71226 4 ILE B C 1
ATOM 1285 O O . ILE B 1 7 ? 10.62374 16.61970 68.13322 1.000 49.93802 4 ILE B O 1
ATOM 1290 N N . TYR B 1 8 ? 11.51665 15.95133 66.16940 1.000 46.00696 5 TYR B N 1
ATOM 1291 C CA . TYR B 1 8 ? 10.24220 15.76362 65.49011 1.000 47.67470 5 TYR B CA 1
ATOM 1292 C C . TYR B 1 8 ? 9.97544 14.26887 65.37672 1.000 46.51494 5 TYR B C 1
ATOM 1293 O O . TYR B 1 8 ? 10.80313 13.52698 64.83694 1.000 44.25758 5 TYR B O 1
ATOM 1302 N N . PHE B 1 9 ? 8.82743 13.83103 65.88397 1.000 46.11718 6 PHE B N 1
ATOM 1303 C CA . PHE B 1 9 ? 8.45014 12.41986 65.87093 1.000 44.52355 6 PHE B CA 1
ATOM 1304 C C . PHE B 1 9 ? 7.57879 12.17272 64.64403 1.000 47.67924 6 PHE B C 1
ATOM 1305 O O . PHE B 1 9 ? 6.39813 12.53060 64.62351 1.000 42.29889 6 PHE B O 1
ATOM 1313 N N . ALA B 1 10 ? 8.16547 11.55662 63.62091 1.000 38.41247 7 ALA B N 1
ATOM 1314 C CA . ALA B 1 10 ? 7.45343 11.24786 62.38958 1.000 41.91755 7 ALA B CA 1
ATOM 1315 C C . ALA B 1 10 ? 6.89215 9.83354 62.45721 1.000 38.70914 7 ALA B C 1
ATOM 1316 O O . ALA B 1 10 ? 7.60272 8.89132 62.82214 1.000 42.18505 7 ALA B O 1
ATOM 1318 N N . GLY B 1 11 ? 5.61892 9.69219 62.10403 1.000 39.43387 8 GLY B N 1
ATOM 1319 C CA . GLY B 1 11 ? 4.95694 8.41119 62.11618 1.000 36.61583 8 GLY B CA 1
ATOM 1320 C C . GLY B 1 11 ? 3.46667 8.55813 61.89692 1.000 36.33490 8 GLY B C 1
ATOM 1321 O O . GLY B 1 11 ? 2.87783 9.60565 62.18209 1.000 37.30542 8 GLY B O 1
ATOM 1322 N N . PRO B 1 12 ? 2.82731 7.51475 61.36900 1.000 32.43772 9 PRO B N 1
ATOM 1323 C CA . PRO B 1 12 ? 1.36602 7.54266 61.24276 1.000 39.55705 9 PRO B CA 1
ATOM 1324 C C . PRO B 1 12 ? 0.71713 7.69562 62.61027 1.000 38.75554 9 PRO B C 1
ATOM 1325 O O . PRO B 1 12 ? 1.20417 7.16519 63.61121 1.000 36.36435 9 PRO B O 1
ATOM 1329 N N . LEU B 1 13 ? -0.38614 8.44161 62.64683 1.000 35.28352 10 LEU B N 1
ATOM 1330 C CA . LEU B 1 13 ? -1.02588 8.83088 63.90074 1.000 38.74297 10 LEU B CA 1
ATOM 1331 C C . LEU B 1 13 ? -2.54091 8.81169 63.75775 1.000 40.10669 10 LEU B C 1
ATOM 1332 O O . LEU B 1 13 ? -3.24930 9.64268 64.33550 1.000 44.64873 10 LEU B O 1
ATOM 1337 N N . PHE B 1 14 ? -3.06344 7.85538 62.99866 1.000 38.20525 11 PHE B N 1
ATOM 1338 C CA . PHE B 1 14 ? -4.47593 7.84903 62.64051 1.000 41.07868 11 PHE B CA 1
ATOM 1339 C C . PHE B 1 14 ? -5.25903 6.70606 63.26415 1.000 33.61993 11 PHE B C 1
ATOM 1340 O O . PHE B 1 14 ? -6.40543 6.90430 63.67173 1.000 36.12310 11 PHE B O 1
ATOM 1348 N N . SER B 1 15 ? -4.67319 5.51904 63.36133 1.000 35.69256 12 SER B N 1
ATOM 1349 C CA . SER B 1 15 ? -5.31546 4.40988 64.04683 1.000 34.53970 12 SER B CA 1
ATOM 1350 C C . SER B 1 15 ? -4.99025 4.45088 65.53617 1.000 40.81946 12 SER B C 1
ATOM 1351 O O . SER B 1 15 ? -4.03308 5.09521 65.97158 1.000 40.92070 12 SER B O 1
ATOM 1354 N N . GLN B 1 16 ? -5.80983 3.74826 66.32128 1.000 39.51124 13 GLN B N 1
ATOM 1355 C CA . GLN B 1 16 ? -5.55324 3.66028 67.75502 1.000 40.70506 13 GLN B CA 1
ATOM 1356 C C . GLN B 1 16 ? -4.24834 2.92822 68.03487 1.000 41.49607 13 GLN B C 1
ATOM 1357 O O . GLN B 1 16 ? -3.51580 3.28388 68.96541 1.000 46.12482 13 GLN B O 1
ATOM 1363 N N . ALA B 1 17 ? -3.94051 1.90310 67.23655 1.000 38.75149 14 ALA B N 1
ATOM 1364 C CA . ALA B 1 17 ? -2.68771 1.17569 67.41064 1.000 41.06005 14 ALA B CA 1
ATOM 1365 C C . ALA B 1 17 ? -1.48684 2.10317 67.27921 1.000 43.20992 14 ALA B C 1
ATOM 1366 O O . ALA B 1 17 ? -0.54388 2.02778 68.07567 1.000 39.46149 14 ALA B O 1
ATOM 1368 N N . ASP B 1 18 ? -1.50631 2.99215 66.28453 1.000 41.09926 15 ASP B N 1
ATOM 1369 C CA . ASP B 1 18 ? -0.38794 3.90751 66.09066 1.000 36.21125 15 ASP B CA 1
ATOM 1370 C C . ASP B 1 18 ? -0.40996 5.04691 67.10269 1.000 40.15257 15 ASP B C 1
ATOM 1371 O O . ASP B 1 18 ? 0.64585 5.45846 67.59550 1.000 40.88400 15 ASP B O 1
ATOM 1376 N N . LEU B 1 19 ? -1.59743 5.57052 67.41949 1.000 40.11056 16 LEU B N 1
ATOM 1377 C CA . LEU B 1 19 ? -1.69750 6.61913 68.43034 1.000 40.93469 16 LEU B CA 1
ATOM 1378 C C . LEU B 1 19 ? -1.16269 6.14082 69.77413 1.000 46.14422 16 LEU B C 1
ATOM 1379 O O . LEU B 1 19 ? -0.40423 6.85577 70.44028 1.000 49.73948 16 LEU B O 1
ATOM 1384 N N . ARG B 1 20 ? -1.54324 4.92904 70.18617 1.000 44.78410 17 ARG B N 1
ATOM 1385 C CA . ARG B 1 20 ? -1.08699 4.40506 71.46985 1.000 45.91529 17 ARG B CA 1
ATOM 1386 C C . ARG B 1 20 ? 0.40770 4.11294 71.45222 1.000 46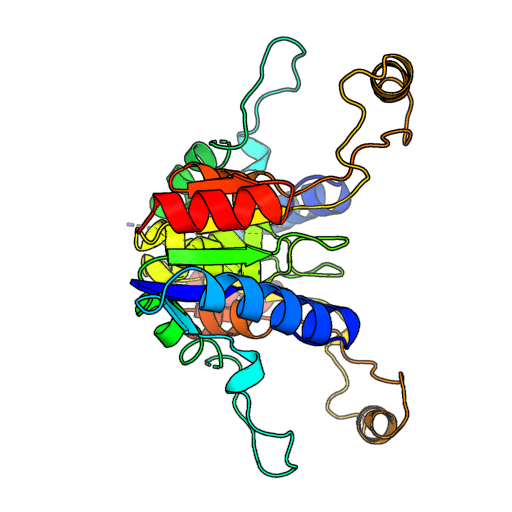.97590 17 ARG B C 1
ATOM 1387 O O . ARG B 1 20 ? 1.09948 4.32979 72.45380 1.000 50.86759 17 ARG B O 1
ATOM 1395 N N . TYR B 1 21 ? 0.92454 3.61637 70.32661 1.000 48.57142 18 TYR B N 1
ATOM 1396 C CA . TYR B 1 21 ? 2.34477 3.29242 70.25792 1.000 47.05908 18 TYR B CA 1
ATOM 1397 C C . TYR B 1 21 ? 3.19794 4.55365 70.23732 1.000 48.36870 18 TYR B C 1
ATOM 1398 O O . TYR B 1 21 ? 4.25803 4.59956 70.87227 1.000 46.53367 18 TYR B O 1
ATOM 1407 N N . ASN B 1 22 ? 2.75355 5.58613 69.51346 1.000 48.18259 19 ASN B N 1
ATOM 1408 C CA . ASN B 1 22 ? 3.48341 6.85028 69.50658 1.000 44.96754 19 ASN B CA 1
ATOM 1409 C C . ASN B 1 22 ? 3.58869 7.42981 70.91142 1.000 46.83797 19 ASN B C 1
ATOM 1410 O O . ASN B 1 22 ? 4.66218 7.88093 71.32593 1.000 49.57210 19 ASN B O 1
ATOM 1415 N N . ALA B 1 23 ? 2.48549 7.41748 71.66272 1.000 51.08353 20 ALA B N 1
ATOM 1416 C CA . ALA B 1 23 ? 2.51459 7.93512 73.02692 1.000 51.33497 20 ALA B CA 1
ATOM 1417 C C . ALA B 1 23 ? 3.38790 7.07122 73.92799 1.000 52.70341 20 ALA B C 1
ATOM 1418 O O . ALA B 1 23 ? 4.06549 7.58609 74.82516 1.000 55.31008 20 ALA B O 1
ATOM 1420 N N . TYR B 1 24 ? 3.38570 5.75589 73.70230 1.000 51.19395 21 TYR B N 1
ATOM 1421 C CA . TYR B 1 24 ? 4.20076 4.85895 74.51515 1.000 55.94101 21 TYR B CA 1
ATOM 1422 C C . TYR B 1 24 ? 5.68789 5.06078 74.24557 1.000 54.32711 21 TYR B C 1
ATOM 1423 O O . TYR B 1 24 ? 6.50656 4.98070 75.16859 1.000 54.17901 21 TYR B O 1
ATOM 1432 N N . LEU B 1 25 ? 6.05717 5.33131 72.99096 1.000 49.08052 22 LEU B N 1
ATOM 1433 C CA . LEU B 1 25 ? 7.46014 5.56980 72.66755 1.000 51.11455 22 LEU B CA 1
ATOM 1434 C C . LEU B 1 25 ? 7.91228 6.95601 73.10918 1.000 56.26472 22 LEU B C 1
ATOM 1435 O O . LEU B 1 25 ? 8.99971 7.10394 73.67825 1.000 54.94145 22 LEU B O 1
ATOM 1440 N N . VAL B 1 26 ? 7.09346 7.97889 72.84980 1.000 50.71060 23 VAL B N 1
ATOM 1441 C CA . VAL B 1 26 ? 7.48420 9.35354 73.15571 1.000 56.67784 23 VAL B CA 1
ATOM 1442 C C . VAL B 1 26 ? 7.73145 9.52497 74.65051 1.000 58.67230 23 VAL B C 1
ATOM 1443 O O . VAL B 1 26 ? 8.64563 10.25031 75.06430 1.000 57.91908 23 VAL B O 1
ATOM 1447 N N . GLU B 1 27 ? 6.93484 8.84978 75.48307 1.000 57.68544 24 GLU B N 1
ATOM 1448 C CA . GLU B 1 27 ? 7.15400 8.91052 76.92509 1.000 62.60637 24 GLU B CA 1
ATOM 1449 C C . GLU B 1 27 ? 8.53768 8.39052 77.29612 1.000 62.01501 24 GLU B C 1
ATOM 1450 O O . GLU B 1 27 ? 9.23437 8.99362 78.12050 1.000 68.86411 24 GLU B O 1
ATOM 1456 N N . GLN B 1 28 ? 8.95691 7.27608 76.69165 1.000 59.73424 25 GLN B N 1
ATOM 1457 C CA . GLN B 1 28 ? 10.28950 6.74596 76.96357 1.000 62.81357 25 GLN B CA 1
ATOM 1458 C C . GLN B 1 28 ? 11.37608 7.69110 76.46519 1.000 61.89958 25 GLN B C 1
ATOM 1459 O O . GLN B 1 28 ? 12.41384 7.85170 77.11863 1.000 62.04414 25 GLN B O 1
ATOM 1465 N N . ILE B 1 29 ? 11.16088 8.31885 75.30696 1.000 57.53883 26 ILE B N 1
ATOM 1466 C CA . ILE B 1 29 ? 12.16579 9.22485 74.75477 1.000 63.19070 26 ILE B CA 1
ATOM 1467 C C . ILE B 1 29 ? 12.33771 10.43895 75.65821 1.000 66.21147 26 ILE B C 1
ATOM 1468 O O . ILE B 1 29 ? 13.46145 10.85895 75.95943 1.000 66.33422 26 ILE B O 1
ATOM 1473 N N . ARG B 1 30 ? 11.22240 11.01802 76.10858 1.000 61.57264 27 ARG B N 1
ATOM 1474 C CA . ARG B 1 30 ? 11.29570 12.19635 76.96445 1.000 66.94047 27 ARG B CA 1
ATOM 1475 C C . ARG B 1 30 ? 11.90620 11.87333 78.32272 1.000 68.21398 27 ARG B C 1
ATOM 1476 O O . ARG B 1 30 ? 12.48920 12.75626 78.96149 1.000 70.49645 27 ARG B O 1
ATOM 1484 N N . GLN B 1 31 ? 11.79396 10.62396 78.77638 1.000 68.08054 28 GLN B N 1
ATOM 1485 C CA . GLN B 1 31 ? 12.39170 10.22446 80.04381 1.000 71.25775 28 GLN B CA 1
ATOM 1486 C C . GLN B 1 31 ? 13.89606 10.00992 79.95315 1.000 71.33276 28 GLN B C 1
ATOM 1487 O O . GLN B 1 31 ? 14.53792 9.81195 80.99029 1.000 74.19218 28 GLN B O 1
ATOM 1493 N N . LEU B 1 32 ? 14.47118 10.03969 78.74953 1.000 70.34103 29 LEU B N 1
ATOM 1494 C CA . LEU B 1 32 ? 15.91503 9.87689 78.61657 1.000 68.69567 29 LEU B CA 1
ATOM 1495 C C . LEU B 1 32 ? 16.65877 11.07979 79.18144 1.000 71.38510 29 LEU B C 1
ATOM 1496 O O . LEU B 1 32 ? 17.59717 10.92793 79.97219 1.000 73.80745 29 LEU B O 1
ATOM 1501 N N . ASP B 1 33 ? 16.25341 12.28454 78.78754 1.000 76.67971 30 ASP B N 1
ATOM 1502 C CA . ASP B 1 33 ? 16.98666 13.48862 79.14392 1.000 73.39900 30 ASP B CA 1
ATOM 1503 C C . ASP B 1 33 ? 16.01884 14.65811 79.23043 1.000 74.16310 30 ASP B C 1
ATOM 1504 O O . ASP B 1 33 ? 15.09012 14.76444 78.42522 1.000 71.85218 30 ASP B O 1
ATOM 1509 N N . LYS B 1 34 ? 16.24935 15.53718 80.20838 1.000 79.33976 31 LYS B N 1
ATOM 1510 C CA . LYS B 1 34 ? 15.40132 16.71142 80.37431 1.000 79.93977 31 LYS B CA 1
ATOM 1511 C C . LYS B 1 34 ? 15.59108 17.72878 79.25678 1.000 77.06797 31 LYS B C 1
ATOM 1512 O O . LYS B 1 34 ? 14.72802 18.59284 79.06992 1.000 77.21351 31 LYS B O 1
ATOM 1518 N N . THR B 1 35 ? 16.69266 17.64849 78.51385 1.000 75.65884 32 THR B N 1
ATOM 1519 C CA . THR B 1 35 ? 16.96838 18.58093 77.42854 1.000 76.38168 32 THR B CA 1
ATOM 1520 C C . THR B 1 35 ? 16.28396 18.19650 76.12116 1.000 72.76889 32 THR B C 1
ATOM 1521 O O . THR B 1 35 ? 16.54342 18.83374 75.09476 1.000 73.79742 32 THR B O 1
ATOM 1525 N N . ILE B 1 36 ? 15.42516 17.18311 76.12909 1.000 68.96641 33 ILE B N 1
ATOM 1526 C CA . ILE B 1 36 ? 14.73062 16.74431 74.92423 1.000 65.47299 33 ILE B CA 1
ATOM 1527 C C . ILE B 1 36 ? 13.41238 17.49969 74.81807 1.000 65.52633 33 ILE B C 1
ATOM 1528 O O . ILE B 1 36 ? 12.56826 17.42587 75.71790 1.000 67.21616 33 ILE B O 1
ATOM 1533 N N . ASP B 1 37 ? 13.24090 18.23225 73.72236 1.000 66.01783 34 ASP B N 1
ATOM 1534 C CA . ASP B 1 37 ? 11.99996 18.93618 73.40673 1.000 69.51394 34 ASP B CA 1
ATOM 1535 C C . ASP B 1 37 ? 11.39529 18.24376 72.18735 1.000 61.55641 34 ASP B C 1
ATOM 1536 O O . ASP B 1 37 ? 11.66034 18.62140 71.04502 1.000 58.24852 34 ASP B O 1
ATOM 1541 N N . LEU B 1 38 ? 10.57761 17.22525 72.43791 1.000 59.19539 35 LEU B N 1
ATOM 1542 C CA . LEU B 1 3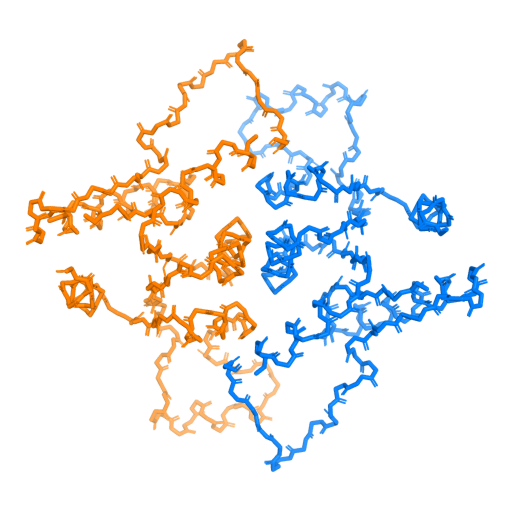8 ? 10.01152 16.41309 71.37033 1.000 55.89809 35 LEU B CA 1
ATOM 1543 C C . LEU B 1 38 ? 8.64943 16.95818 70.96061 1.000 55.42864 35 LEU B C 1
ATOM 1544 O O . LEU B 1 38 ? 7.79064 17.21122 71.81126 1.000 57.43386 35 LEU B O 1
ATOM 1549 N N . TYR B 1 39 ? 8.45680 17.12768 69.65606 1.000 52.95030 36 TYR B N 1
ATOM 1550 C CA . TYR B 1 39 ? 7.17651 17.53031 69.09146 1.000 56.96481 36 TYR B CA 1
ATOM 1551 C C . TYR B 1 39 ? 6.46670 16.29049 68.56118 1.000 52.19730 36 TYR B C 1
ATOM 1552 O O . TYR B 1 39 ? 7.00898 15.57556 67.71131 1.000 47.16106 36 TYR B O 1
ATOM 1561 N N . LEU B 1 40 ? 5.26118 16.03769 69.06316 1.000 50.79566 37 LEU B N 1
ATOM 1562 C CA . LEU B 1 40 ? 4.44650 14.91432 68.61749 1.000 48.11708 37 LEU B CA 1
ATOM 1563 C C . LEU B 1 40 ? 3.19885 15.45686 67.93434 1.000 49.35909 37 LEU B C 1
ATOM 1564 O O . LEU B 1 40 ? 2.37431 16.11354 68.59526 1.000 53.87696 37 LEU B O 1
ATOM 1569 N N . PRO B 1 41 ? 3.02067 15.22170 66.63104 1.000 47.07347 38 PRO B N 1
ATOM 1570 C CA . PRO B 1 41 ? 1.90235 15.85645 65.91016 1.000 47.55838 38 PRO B CA 1
ATOM 1571 C C . PRO B 1 41 ? 0.53022 15.57496 66.49898 1.000 56.86898 38 PRO B C 1
ATOM 1572 O O . PRO B 1 41 ? -0.33477 16.45976 66.46512 1.000 51.42378 38 PRO B O 1
ATOM 1576 N N . GLN B 1 42 ? 0.29699 14.37612 67.03839 1.000 50.94616 39 GLN B N 1
ATOM 1577 C CA . GLN B 1 42 ? -1.02496 14.05625 67.56566 1.000 48.75864 39 GLN B CA 1
ATOM 1578 C C . GLN B 1 42 ? -1.36647 14.86564 68.81030 1.000 53.85906 39 GLN B C 1
ATOM 1579 O O . GLN B 1 42 ? -2.54886 14.99547 69.14300 1.000 57.12228 39 GLN B O 1
ATOM 1585 N N . GLU B 1 43 ? -0.36657 15.41501 69.49941 1.000 51.63212 40 GLU B N 1
ATOM 1586 C CA . GLU B 1 43 ? -0.61669 16.27210 70.64983 1.000 55.31491 40 GLU B CA 1
ATOM 1587 C C . GLU B 1 43 ? -1.02638 17.68521 70.25770 1.000 56.42136 40 GLU B C 1
ATOM 1588 O O . GLU B 1 43 ? -1.49416 18.43712 71.11921 1.000 68.94427 40 GLU B O 1
ATOM 1594 N N . ASN B 1 44 ? -0.86507 18.06322 68.99083 1.000 79.93224 41 ASN B N 1
ATOM 1595 C CA . ASN B 1 44 ? -1.15773 19.41396 68.53435 1.000 81.12004 41 ASN B CA 1
ATOM 1596 C C . ASN B 1 44 ? -2.31713 19.47863 67.55217 1.000 82.15825 41 ASN B C 1
ATOM 1597 O O . ASN B 1 44 ? -2.70792 20.58095 67.15241 1.000 87.25031 41 ASN B O 1
ATOM 1602 N N . ALA B 1 45 ? -2.87126 18.33677 67.15130 1.000 78.46037 42 ALA B N 1
ATOM 1603 C CA . ALA B 1 45 ? -3.96718 18.33297 66.19332 1.000 83.41985 42 ALA B CA 1
ATOM 1604 C C . ALA B 1 45 ? -5.19694 19.01237 66.78119 1.000 86.57719 42 ALA B C 1
ATOM 1605 O O . ALA B 1 45 ? -5.52961 18.82814 67.95515 1.000 88.80745 42 ALA B O 1
ATOM 1607 N N . ALA B 1 46 ? -5.86803 19.81072 65.95657 1.000 86.28694 43 ALA B N 1
ATOM 1608 C CA . ALA B 1 46 ? -7.08410 20.47800 66.39161 1.000 97.61325 43 ALA B CA 1
ATOM 1609 C C . ALA B 1 46 ? -8.20532 19.46488 66.58840 1.000 101.46999 43 ALA B C 1
ATOM 1610 O O . ALA B 1 46 ? -8.27773 18.44199 65.90160 1.000 97.27195 43 ALA B O 1
ATOM 1612 N N . ILE B 1 47 ? -9.08273 19.75544 67.55183 1.000 106.29990 44 ILE B N 1
ATOM 1613 C CA . ILE B 1 47 ? -10.22802 18.88849 67.79194 1.000 107.23163 44 ILE B CA 1
ATOM 1614 C C . ILE B 1 47 ? -11.14937 18.92396 66.58084 1.000 111.44515 44 ILE B C 1
ATOM 1615 O O . ILE B 1 47 ? -11.40262 19.98636 65.99709 1.000 113.52484 44 ILE B O 1
ATOM 1620 N N . ASN B 1 48 ? -11.63941 17.74898 66.18587 1.000 118.50981 45 ASN B N 1
ATOM 1621 C CA . ASN B 1 48 ? -12.46385 17.63046 64.98914 1.000 124.50465 45 ASN B CA 1
ATOM 1622 C C . ASN B 1 48 ? -13.70076 18.51258 65.10301 1.000 119.47338 45 ASN B C 1
ATOM 1623 O O . ASN B 1 48 ? -14.51192 18.34874 66.01964 1.000 118.84774 45 ASN B O 1
ATOM 1628 N N . ASP B 1 49 ? -13.83754 19.45232 64.17013 1.000 117.86523 46 ASP B N 1
ATOM 1629 C CA . ASP B 1 49 ? -14.92302 20.42063 64.18365 1.000 108.86651 46 ASP B CA 1
ATOM 1630 C C . ASP B 1 49 ? -15.46383 20.58635 62.77203 1.000 102.62131 46 ASP B C 1
ATOM 1631 O O . ASP B 1 49 ? -14.69543 20.64153 61.80784 1.000 102.82412 46 ASP B O 1
ATOM 1636 N N . LYS B 1 50 ? -16.79228 20.66258 62.65632 1.000 97.66676 47 LYS B N 1
ATOM 1637 C CA . LYS B 1 50 ? -17.41992 20.76634 61.34395 1.000 92.43442 47 LYS B CA 1
ATOM 1638 C C . LYS B 1 50 ? -17.17091 22.11514 60.68115 1.000 92.30853 47 LYS B C 1
ATOM 1639 O O . LYS B 1 50 ? -17.40052 22.24837 59.47425 1.000 88.92638 47 LYS B O 1
ATOM 1645 N N . SER B 1 51 ? -16.70598 23.11156 61.43480 1.000 99.49184 48 SER B N 1
ATOM 1646 C CA . SER B 1 51 ? -16.39232 24.41652 60.86694 1.000 98.79330 48 SER B CA 1
ATOM 1647 C C . SER B 1 51 ? -14.93267 24.54019 60.45386 1.000 100.69698 48 SER B C 1
ATOM 1648 O O . SER B 1 51 ? -14.62547 25.26505 59.50033 1.000 103.16526 48 SER B O 1
ATOM 1651 N N . ALA B 1 52 ? -14.02928 23.85136 61.14592 1.000 93.95412 49 ALA B N 1
ATOM 1652 C CA . ALA B 1 52 ? -12.60680 23.96208 60.86051 1.000 91.85647 49 ALA B CA 1
ATOM 1653 C C . ALA B 1 52 ? -12.23370 23.13697 59.63596 1.000 90.60168 49 ALA B C 1
ATOM 1654 O O . ALA B 1 52 ? -12.69527 22.00488 59.46508 1.000 87.41576 49 ALA B O 1
ATOM 1656 N N . TYR B 1 53 ? -11.39073 23.71361 58.78196 1.000 80.04542 50 TYR B N 1
ATOM 1657 C CA . TYR B 1 53 ? -10.92190 23.03166 57.58527 1.000 75.45253 50 TYR B CA 1
ATOM 1658 C C . TYR B 1 53 ? -9.56463 23.58859 57.18413 1.000 73.83346 50 TYR B C 1
ATOM 1659 O O . TYR B 1 53 ? -9.34170 24.80143 57.23352 1.000 75.38174 50 TYR B O 1
ATOM 1668 N N . ALA B 1 54 ? -8.66797 22.69127 56.78117 1.000 70.60521 51 ALA B N 1
ATOM 1669 C CA . ALA B 1 54 ? -7.34912 23.05777 56.28014 1.000 68.74168 51 ALA B CA 1
ATOM 1670 C C . ALA B 1 54 ? -7.03390 22.16499 55.09084 1.000 65.53624 51 ALA B C 1
ATOM 1671 O O . ALA B 1 54 ? -7.05417 20.93723 55.21891 1.000 64.13129 51 ALA B O 1
ATOM 1673 N N . ASP B 1 55 ? -6.75380 22.77214 53.93828 1.000 64.81159 52 ASP B N 1
ATOM 1674 C CA . ASP B 1 55 ? -6.49223 21.99473 52.73698 1.000 62.36193 52 ASP B CA 1
ATOM 1675 C C . ASP B 1 55 ? -5.05096 21.48391 52.74331 1.000 60.13249 52 ASP B C 1
ATOM 1676 O O . ASP B 1 55 ? -4.27720 21.73636 53.67123 1.000 60.39444 52 ASP B O 1
ATOM 1681 N N . SER B 1 56 ? -4.68476 20.76211 51.67992 1.000 40.68203 53 SER B N 1
ATOM 1682 C CA . SER B 1 56 ? -3.40647 20.05465 51.66042 1.000 41.85166 53 SER B CA 1
ATOM 1683 C C . SER B 1 56 ? -2.22694 21.01306 51.77446 1.000 38.15610 53 SER B C 1
ATOM 1684 O O . SER B 1 56 ? -1.21402 20.68595 52.40370 1.000 38.72092 53 SER B O 1
ATOM 1687 N N . LYS B 1 57 ? -2.33695 22.20075 51.17592 1.000 39.90807 54 LYS B N 1
ATOM 1688 C CA . LYS B 1 57 ? -1.22413 23.14486 51.20706 1.000 40.84951 54 LYS B CA 1
ATOM 1689 C C . LYS B 1 57 ? -0.93267 23.61136 52.62939 1.000 40.36706 54 LYS B C 1
ATOM 1690 O O . LYS B 1 57 ? 0.22788 23.64615 53.05402 1.000 40.93282 54 LYS B O 1
ATOM 1712 N N . ILE B 1 59 ? -1.88450 22.04141 55.30904 1.000 43.36957 56 ILE B N 1
ATOM 1713 C CA . ILE B 1 59 ? -1.51768 20.85130 56.07336 1.000 40.31372 56 ILE B CA 1
ATOM 1714 C C . ILE B 1 59 ? -0.02469 20.58303 55.93885 1.000 39.33408 56 ILE B C 1
ATOM 1715 O O . ILE B 1 59 ? 0.68204 20.37805 56.93341 1.000 34.98360 56 ILE B O 1
ATOM 1720 N N . ALA B 1 60 ? 0.47889 20.59269 54.70252 1.000 39.46010 57 ALA B N 1
ATOM 1721 C CA . ALA B 1 60 ? 1.89852 20.34481 54.48010 1.000 32.97850 57 ALA B CA 1
ATOM 1722 C C . ALA B 1 60 ? 2.75375 21.45751 55.06983 1.000 35.27976 57 ALA B C 1
ATOM 1723 O O . ALA B 1 60 ? 3.80850 21.19075 55.65691 1.000 32.58883 57 ALA B O 1
ATOM 1725 N N . LEU B 1 61 ? 2.31589 22.71058 54.92625 1.000 35.53142 58 LEU B N 1
ATOM 1726 C CA . LEU B 1 61 ? 3.09940 23.82596 55.44644 1.000 41.24089 58 LEU B CA 1
ATOM 1727 C C . LEU B 1 61 ? 3.19400 23.77000 56.96553 1.000 43.10070 58 LEU B C 1
ATOM 1728 O O . LEU B 1 61 ? 4.27329 23.96824 57.53490 1.000 39.99099 58 LEU B O 1
ATOM 1733 N N . ALA B 1 62 ? 2.07486 23.49133 57.63900 1.000 40.40733 59 ALA B N 1
ATOM 1734 C CA . ALA B 1 62 ? 2.08265 23.44795 59.09798 1.000 42.67149 59 ALA B CA 1
ATOM 1735 C C . ALA B 1 62 ? 2.99558 22.34423 59.61572 1.000 40.40880 59 ALA B C 1
ATOM 1736 O O . ALA B 1 62 ? 3.71536 22.53739 60.60199 1.000 42.24234 59 ALA B O 1
ATOM 1738 N N . ASP B 1 63 ? 2.98600 21.18060 58.96064 1.000 38.17187 60 ASP B N 1
ATOM 1739 C CA . ASP B 1 63 ? 3.83868 20.08286 59.40402 1.000 38.17840 60 ASP B CA 1
ATOM 1740 C C . ASP B 1 63 ? 5.29996 20.34538 59.06729 1.000 39.21663 60 ASP B C 1
ATOM 1741 O O . ASP B 1 63 ? 6.19170 20.02021 59.86030 1.000 40.30438 60 ASP B O 1
ATOM 1746 N N . THR B 1 64 ? 5.56366 20.92343 57.89157 1.000 38.46575 61 THR B N 1
ATOM 1747 C CA . THR B 1 64 ? 6.94034 21.18594 57.48651 1.000 40.15718 61 THR B CA 1
ATOM 1748 C C . THR B 1 64 ? 7.60045 22.19274 58.41786 1.000 41.83817 61 THR B C 1
ATOM 1749 O O . THR B 1 64 ? 8.80732 22.11232 58.67354 1.000 44.39706 61 THR B O 1
ATOM 1753 N N . GLU B 1 65 ? 6.82485 23.15506 58.92754 1.000 39.50978 62 GLU B N 1
ATOM 1754 C CA . GLU B 1 65 ? 7.36910 24.11894 59.87876 1.000 44.00824 62 GLU B CA 1
ATOM 1755 C C . GLU B 1 65 ? 7.93998 23.41661 61.10289 1.000 43.36357 62 GLU B C 1
ATOM 1756 O O . GLU B 1 65 ? 9.01525 23.77983 61.59461 1.000 53.03087 62 GLU B O 1
ATOM 1762 N N . ASN B 1 66 ? 7.23380 22.40405 61.60763 1.000 41.01712 63 ASN B N 1
ATOM 1763 C CA . ASN B 1 66 ? 7.73085 21.66597 62.76242 1.000 48.44759 63 ASN B CA 1
ATOM 1764 C C . ASN B 1 66 ? 8.92057 20.78741 62.39804 1.000 50.41768 63 ASN B C 1
ATOM 1765 O O . ASN B 1 66 ? 9.82940 20.60750 63.21717 1.000 45.89210 63 ASN B O 1
ATOM 1770 N N . VAL B 1 67 ? 8.93012 20.22695 61.18628 1.000 41.77766 64 VAL B N 1
ATOM 1771 C CA . VAL B 1 67 ? 10.06615 19.41866 60.74853 1.000 43.72520 64 VAL B CA 1
ATOM 1772 C C . VAL B 1 67 ? 11.32529 20.27368 60.66984 1.000 44.53335 64 VAL B C 1
ATOM 1773 O O . VAL B 1 67 ? 12.37643 19.91554 61.21395 1.000 44.49639 64 VAL B O 1
ATOM 1777 N N . LEU B 1 68 ? 11.23149 21.42674 60.00166 1.000 41.12601 65 LEU B N 1
ATOM 1778 C CA . LEU B 1 68 ? 12.40057 22.27138 59.78491 1.000 45.47037 65 LEU B CA 1
ATOM 1779 C C . LEU B 1 68 ? 12.92838 22.89081 61.07222 1.000 47.28493 65 LEU B C 1
ATOM 1780 O O . LEU B 1 68 ? 14.11446 23.22897 61.13852 1.000 54.60243 65 LEU B O 1
ATOM 1785 N N . ALA B 1 69 ? 12.08448 23.05171 62.08859 1.000 53.65083 66 ALA B N 1
ATOM 1786 C CA . ALA B 1 69 ? 12.51871 23.62006 63.35787 1.000 55.70325 66 ALA B CA 1
ATOM 1787 C C . ALA B 1 69 ? 13.17613 22.59714 64.27437 1.000 53.57750 66 ALA B C 1
ATOM 1788 O O . ALA B 1 69 ? 13.58554 22.95591 65.38363 1.000 55.45187 66 ALA B O 1
ATOM 1790 N N . SER B 1 70 ? 13.30033 21.34827 63.84207 1.000 54.51857 67 SER B N 1
ATOM 1791 C CA A SER B 1 70 ? 13.83562 20.28634 64.67842 0.527 51.58196 67 SER B CA 1
ATOM 1792 C CA B SER B 1 70 ? 13.83339 20.28053 64.67236 0.473 51.55062 67 SER B CA 1
ATOM 1793 C C . SER B 1 70 ? 15.32380 20.08958 64.41742 1.000 52.10489 67 SER B C 1
ATOM 1794 O O . SER B 1 70 ? 15.83574 20.40652 63.34052 1.000 50.67191 67 SER B O 1
ATOM 1799 N N . ASP B 1 71 ? 16.01644 19.56679 65.42855 1.000 51.71089 68 ASP B N 1
ATOM 1800 C CA . ASP B 1 71 ? 17.42151 19.20745 65.30067 1.000 45.51281 68 ASP B CA 1
ATOM 1801 C C . ASP B 1 71 ? 17.60962 17.74738 64.92142 1.000 47.18004 68 ASP B C 1
ATOM 1802 O O . ASP B 1 71 ? 18.66944 17.38484 64.39844 1.000 48.34410 68 ASP B O 1
ATOM 1807 N N . LEU B 1 72 ? 16.60396 16.91198 65.17174 1.000 43.87998 69 LEU B N 1
ATOM 1808 C CA . LEU B 1 72 ? 16.66167 15.48558 64.89644 1.000 42.40932 69 LEU B CA 1
ATOM 1809 C C . LEU B 1 72 ? 15.25313 15.00369 64.58935 1.000 50.41243 69 LEU B C 1
ATOM 1810 O O . LEU B 1 72 ? 14.28978 15.44703 65.21893 1.000 45.69843 69 LEU B O 1
ATOM 1815 N N . LEU B 1 73 ? 15.13726 14.10310 63.62080 1.000 42.53792 70 LEU B N 1
ATOM 1816 C CA . LEU B 1 73 ? 13.85410 13.54088 63.22406 1.000 42.22093 70 LEU B CA 1
ATOM 1817 C C . LEU B 1 73 ? 13.84890 12.05404 63.55035 1.000 44.33198 70 LEU B C 1
ATOM 1818 O O . LEU B 1 73 ? 14.71935 11.31032 63.08589 1.000 45.54631 70 LEU B O 1
ATOM 1823 N N . VAL B 1 74 ? 12.88494 11.63035 64.36166 1.000 39.03558 71 VAL B N 1
ATOM 1824 C CA . VAL B 1 74 ? 12.65909 10.21962 64.65257 1.000 40.06457 71 VAL B CA 1
ATOM 1825 C C . VAL B 1 74 ? 11.49930 9.75252 63.78431 1.000 40.68589 71 VAL B C 1
ATOM 1826 O O . VAL B 1 74 ? 10.41184 10.34022 63.82062 1.000 46.12981 71 VAL B O 1
ATOM 1830 N N . ALA B 1 75 ? 11.72756 8.70448 62.99635 1.000 39.55981 72 ALA B N 1
ATOM 1831 C CA . ALA B 1 75 ? 10.75994 8.23549 62.01528 1.000 37.76256 72 ALA B CA 1
ATOM 1832 C C . ALA B 1 75 ? 10.41281 6.77496 62.26347 1.000 37.78194 72 ALA B C 1
ATOM 1833 O O . ALA B 1 75 ? 11.29595 5.94590 62.49915 1.000 33.91874 72 ALA B O 1
ATOM 1835 N N . LEU B 1 76 ? 9.12141 6.46708 62.20499 1.000 34.55757 73 LEU B N 1
ATOM 1836 C CA . LEU B 1 76 ? 8.62973 5.10125 62.32281 1.000 33.70110 73 LEU B CA 1
ATOM 1837 C C . LEU B 1 76 ? 8.31182 4.58378 60.92503 1.000 32.87988 73 LEU B C 1
ATOM 1838 O O . LEU B 1 76 ? 7.47091 5.15725 60.22411 1.000 35.93780 73 LEU B O 1
ATOM 1843 N N . LEU B 1 77 ? 8.98805 3.50766 60.52091 1.000 30.14101 74 LEU B N 1
ATOM 1844 C CA . LEU B 1 77 ? 8.88462 2.98920 59.16278 1.000 30.75632 74 LEU B CA 1
ATOM 1845 C C . LEU B 1 77 ? 7.93477 1.80484 59.02977 1.000 31.16760 74 LEU B C 1
ATOM 1846 O O . LEU B 1 77 ? 7.66300 1.37721 57.90281 1.000 32.46927 74 LEU B O 1
ATOM 1851 N N . ASP B 1 78 ? 7.42442 1.27063 60.13621 1.000 33.08412 75 ASP B N 1
ATOM 1852 C CA . ASP B 1 78 ? 6.63498 0.04950 60.08953 1.000 35.86094 75 ASP B CA 1
ATOM 1853 C C . ASP B 1 78 ? 5.30121 0.27896 59.37676 1.000 34.38137 75 ASP B C 1
ATOM 1854 O O . ASP B 1 78 ? 4.87109 1.40968 59.13150 1.000 32.80927 75 ASP B O 1
ATOM 1859 N N . GLY B 1 79 ? 4.64237 -0.83099 59.05319 1.000 38.70944 76 GLY B N 1
ATOM 1860 C CA . GLY B 1 79 ? 3.44258 -0.82159 58.25267 1.000 32.88711 76 GLY B CA 1
ATOM 1861 C C . GLY B 1 79 ? 3.63515 -1.66813 57.01169 1.000 36.19073 76 GLY B C 1
ATOM 1862 O O . GLY B 1 79 ? 4.74973 -2.10240 56.70454 1.000 34.24026 76 GLY B O 1
ATOM 1863 N N . PRO B 1 80 ? 2.55293 -1.93627 56.27714 1.000 35.59748 77 PRO B N 1
ATOM 1864 C CA . PRO B 1 80 ? 2.71320 -2.65014 54.99964 1.000 32.66028 77 PRO B CA 1
ATOM 1865 C C . PRO B 1 80 ? 3.60016 -1.89840 54.02860 1.000 36.60614 77 PRO B C 1
ATOM 1866 O O . PRO B 1 80 ? 4.31597 -2.51951 53.23281 1.000 32.29233 77 PRO B O 1
ATOM 1870 N N . THR B 1 81 ? 3.56610 -0.57000 54.07739 1.000 29.93094 78 THR B N 1
ATOM 1871 C CA . THR B 1 81 ? 4.50493 0.28909 53.37655 1.000 30.62504 78 THR B CA 1
ATOM 1872 C C . THR B 1 81 ? 4.88242 1.42178 54.31833 1.000 28.22626 78 THR B C 1
ATOM 1873 O O . THR B 1 81 ? 4.18826 1.68710 55.30289 1.000 29.56065 78 THR B O 1
ATOM 1877 N N . ILE B 1 82 ? 6.00026 2.08564 54.01894 1.000 27.47063 79 ILE B N 1
ATOM 1878 C CA . ILE B 1 82 ? 6.34641 3.29323 54.75634 1.000 24.70929 79 ILE B CA 1
ATOM 1879 C C . ILE B 1 82 ? 5.27828 4.34336 54.49592 1.000 26.84858 79 ILE B C 1
ATOM 1880 O O . ILE B 1 82 ? 4.88769 4.58049 53.34576 1.000 27.46512 79 ILE B O 1
ATOM 1885 N N . ASP B 1 83 ? 4.78042 4.95851 55.56816 1.000 28.83149 80 ASP B N 1
ATOM 1886 C CA . ASP B 1 83 ? 3.75654 5.98957 55.44332 1.000 27.60216 80 ASP B CA 1
ATOM 1887 C C . ASP B 1 83 ? 4.21776 7.08717 54.49324 1.000 30.99934 80 ASP B C 1
ATOM 1888 O O . ASP B 1 83 ? 5.34242 7.58441 54.59947 1.000 26.54941 80 ASP B O 1
ATOM 1893 N N . ALA B 1 84 ? 3.33834 7.45567 53.55614 1.000 26.85061 81 ALA B N 1
ATOM 1894 C CA . ALA B 1 84 ? 3.71711 8.39844 52.50660 1.000 31.09844 81 ALA B CA 1
ATOM 1895 C C . ALA B 1 84 ? 4.11088 9.75105 53.08516 1.000 28.56660 81 ALA B C 1
ATOM 1896 O O . ALA B 1 84 ? 5.05292 10.38973 52.60099 1.000 29.79323 81 ALA B O 1
ATOM 1898 N N . GLY B 1 85 ? 3.40022 10.20787 54.11754 1.000 30.61417 82 GLY B N 1
ATOM 1899 C CA . GLY B 1 85 ? 3.78441 11.45002 54.76726 1.000 28.81619 82 GLY B CA 1
ATOM 1900 C C . GLY B 1 85 ? 5.14543 11.35849 55.42984 1.000 31.72733 82 GLY B C 1
ATOM 1901 O O . GLY B 1 85 ? 5.95553 12.28482 55.33801 1.000 30.94567 82 GLY B O 1
ATOM 1902 N N . VAL B 1 86 ? 5.41637 10.23687 56.10291 1.000 31.82320 83 VAL B N 1
ATOM 1903 C CA . VAL B 1 86 ? 6.72234 10.02970 56.72457 1.000 29.38875 83 VAL B CA 1
ATOM 1904 C C . VAL B 1 86 ? 7.81724 10.00456 55.66769 1.000 28.26164 83 VAL B C 1
ATOM 1905 O O . VAL B 1 86 ? 8.88742 10.59994 55.84568 1.000 25.43730 83 VAL B O 1
ATOM 1909 N N . ALA B 1 87 ? 7.56779 9.31532 54.55111 1.000 25.40376 84 ALA B N 1
ATOM 1910 C CA . ALA B 1 87 ? 8.55755 9.25541 53.48105 1.000 27.06776 84 ALA B CA 1
ATOM 1911 C C . ALA B 1 87 ? 8.86261 10.64389 52.93299 1.000 26.64494 84 ALA B C 1
ATOM 1912 O O . ALA B 1 87 ? 10.02493 10.97241 52.66682 1.000 30.63471 84 ALA B O 1
ATOM 1914 N N . SER B 1 88 ? 7.83192 11.47687 52.76472 1.000 29.06335 85 SER B N 1
ATOM 1915 C CA . SER B 1 88 ? 8.05661 12.84170 52.29790 1.000 29.31594 85 SER B CA 1
ATOM 1916 C C . SER B 1 88 ? 8.80852 13.66497 53.33597 1.000 30.58922 85 SER B C 1
ATOM 1917 O O . SER B 1 88 ? 9.70102 14.44747 52.98707 1.000 31.16873 85 SER B O 1
ATOM 1920 N N . GLU B 1 89 ? 8.46018 13.50530 54.61634 1.000 31.00552 86 GLU B N 1
ATOM 1921 C CA . GLU B 1 89 ? 9.16279 14.22917 55.67115 1.000 28.81285 86 GLU B CA 1
ATOM 1922 C C . GLU B 1 89 ? 10.62688 13.81950 55.75248 1.000 31.30839 86 GLU B C 1
ATOM 1923 O O . GLU B 1 89 ? 11.48595 14.64987 56.07030 1.000 30.88621 86 GLU B O 1
ATOM 1929 N N . ILE B 1 90 ? 10.93066 12.54975 55.47191 1.000 31.51830 87 ILE B N 1
ATOM 1930 C CA . ILE B 1 90 ? 12.32262 12.10950 55.42695 1.000 29.25864 87 ILE B CA 1
ATOM 1931 C C . ILE B 1 90 ? 13.05958 12.80255 54.28900 1.000 33.42248 87 ILE B C 1
ATOM 1932 O O . ILE B 1 90 ? 14.20596 13.24086 54.44692 1.000 34.19474 87 ILE B O 1
ATOM 1937 N N . GLY B 1 91 ? 12.41130 12.92065 53.12765 1.000 31.05278 88 GLY B N 1
ATOM 1938 C CA . GLY B 1 91 ? 13.03579 13.61023 52.01019 1.000 29.58923 88 GLY B CA 1
ATOM 1939 C C . GLY B 1 91 ? 13.29509 15.07631 52.30010 1.000 31.08693 88 GLY B C 1
ATOM 1940 O O . GLY B 1 91 ? 14.32388 15.62633 51.89896 1.000 33.63331 88 GLY B O 1
ATOM 1941 N N . VAL B 1 92 ? 12.36451 15.73083 52.99878 1.000 31.60882 89 VAL B N 1
ATOM 1942 C CA . VAL B 1 92 ? 12.58115 17.11748 53.40216 1.000 31.43393 89 VAL B CA 1
ATOM 1943 C C . VAL B 1 92 ? 13.74952 17.20927 54.37389 1.000 35.42803 89 VAL B C 1
ATOM 1944 O O . VAL B 1 92 ? 14.60781 18.09345 54.25773 1.000 35.10669 89 VAL B O 1
ATOM 1948 N N . ALA B 1 93 ? 13.80428 16.29153 55.34259 1.000 36.19400 90 ALA B N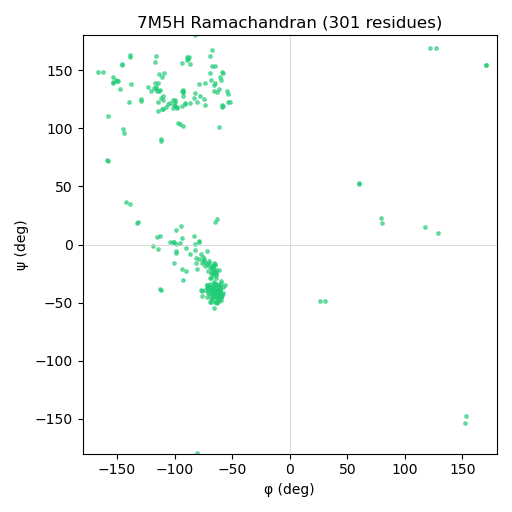 1
ATOM 1949 C CA . ALA B 1 93 ? 14.85538 16.33560 56.35332 1.000 36.86297 90 ALA B CA 1
ATOM 1950 C C . ALA B 1 93 ? 16.22986 16.11824 55.73630 1.000 37.13316 90 ALA B C 1
ATOM 1951 O O . ALA B 1 93 ? 17.19603 16.79642 56.10500 1.000 38.16148 90 ALA B O 1
ATOM 1953 N N . TYR B 1 94 ? 16.34010 15.17666 54.79601 1.000 34.34289 91 TYR B N 1
ATOM 1954 C CA . TYR B 1 94 ? 17.63104 14.91787 54.16656 1.000 33.16050 91 TYR B CA 1
ATOM 1955 C C . TYR B 1 94 ? 18.11739 16.13665 53.39367 1.000 35.87499 91 TYR B C 1
ATOM 1956 O O . TYR B 1 94 ? 19.27345 16.55361 53.53143 1.000 36.38805 91 TYR B O 1
ATOM 1965 N N . ALA B 1 95 ? 17.24382 16.72063 52.56967 1.000 31.66006 92 ALA B N 1
ATOM 1966 C CA . ALA B 1 95 ? 17.65006 17.85123 51.74253 1.000 40.05875 92 ALA B CA 1
ATOM 1967 C C . ALA B 1 95 ? 18.03135 19.06062 52.58596 1.000 41.62035 92 ALA B C 1
ATOM 1968 O O . ALA B 1 95 ? 18.86146 19.87345 52.16410 1.000 43.45403 92 ALA B O 1
ATOM 1970 N N . LYS B 1 96 ? 17.44770 19.19641 53.77314 1.000 39.91676 93 LYS B N 1
ATOM 1971 C CA . LYS B 1 96 ? 17.79162 20.27994 54.68338 1.000 39.49308 93 LYS B CA 1
ATOM 1972 C C . LYS B 1 96 ? 18.92327 19.91841 55.63586 1.000 41.86198 93 LYS B C 1
ATOM 1973 O O . LYS B 1 96 ? 19.34865 20.77230 56.42034 1.000 44.61867 93 LYS B O 1
ATOM 1979 N N . GLY B 1 97 ? 19.41920 18.68407 55.58890 1.000 42.98108 94 GLY B N 1
ATOM 1980 C CA . GLY B 1 97 ? 20.52368 18.29122 56.44046 1.000 42.47654 94 GLY B CA 1
ATOM 1981 C C . GLY B 1 97 ? 20.15070 17.95784 57.86465 1.000 41.72145 94 GLY B C 1
ATOM 1982 O O . GLY B 1 97 ? 21.01085 18.01941 58.74774 1.000 44.53078 94 GLY B O 1
ATOM 1983 N N . ILE B 1 98 ? 18.89724 17.60363 58.12125 1.000 40.82271 95 ILE B N 1
ATOM 1984 C CA . ILE B 1 98 ? 18.43900 17.24903 59.45918 1.000 41.71186 95 ILE B CA 1
ATOM 1985 C C . ILE B 1 98 ? 18.55805 15.73275 59.60980 1.000 40.71186 95 ILE B C 1
ATOM 1986 O O . ILE B 1 98 ? 17.91177 15.00010 58.84408 1.000 35.75859 95 ILE B O 1
ATOM 1991 N N . PRO B 1 99 ? 19.35307 15.23285 60.55295 1.000 38.84180 96 PRO B N 1
ATOM 1992 C CA . PRO B 1 99 ? 19.54333 13.78135 60.66439 1.000 35.29597 96 PRO B CA 1
ATOM 1993 C C . PRO B 1 99 ? 18.25744 13.06483 61.04690 1.000 40.25037 96 PRO B C 1
ATOM 1994 O O . PRO B 1 99 ? 17.36159 13.63268 61.67673 1.000 38.31781 96 PRO B O 1
ATOM 1998 N N . VAL B 1 100 ? 18.17678 11.79431 60.65421 1.000 35.88489 97 VAL B N 1
ATOM 1999 C CA . VAL B 1 100 ? 16.98566 10.97570 60.85647 1.000 35.15902 97 VAL B CA 1
ATOM 2000 C C . VAL B 1 100 ? 17.39985 9.66166 61.50445 1.000 37.33667 97 VAL B C 1
ATOM 2001 O O . VAL B 1 100 ? 18.25755 8.94734 60.97267 1.000 39.86980 97 VAL B O 1
ATOM 2005 N N . VAL B 1 101 ? 16.78925 9.34076 62.64219 1.000 38.87749 98 VAL B N 1
ATOM 2006 C CA . VAL B 1 101 ? 16.93835 8.04149 63.29042 1.000 34.84514 98 VAL B CA 1
ATOM 2007 C C . VAL B 1 101 ? 15.60788 7.31248 63.16461 1.000 40.04261 98 VAL B C 1
ATOM 2008 O O . VAL B 1 101 ? 14.59167 7.76422 63.70697 1.000 39.71548 98 VAL B O 1
ATOM 2012 N N . ALA B 1 102 ? 15.61039 6.18876 62.45309 1.000 36.24350 99 ALA B N 1
ATOM 2013 C CA . ALA B 1 102 ? 14.38710 5.47958 62.11032 1.000 32.72916 99 ALA B CA 1
ATOM 2014 C C . ALA B 1 102 ? 14.27432 4.16879 62.87909 1.000 39.62736 99 ALA B C 1
ATOM 2015 O O . ALA B 1 102 ? 15.27566 3.50792 63.16943 1.000 36.31067 99 ALA B O 1
ATOM 2017 N N . LEU B 1 103 ? 13.03589 3.79537 63.19303 1.000 34.47240 100 LEU B N 1
ATOM 2018 C CA . LEU B 1 103 ? 12.72717 2.56116 63.90306 1.000 37.50433 100 LEU B CA 1
ATOM 2019 C C . LEU B 1 103 ? 11.95649 1.62315 62.98294 1.000 31.27717 100 LEU B C 1
ATOM 2020 O O . LEU B 1 103 ? 10.98197 2.03377 62.34517 1.000 34.34505 100 LEU B O 1
ATOM 2025 N N . TYR B 1 104 ? 12.38553 0.36215 62.93228 1.000 34.40948 101 TYR B N 1
ATOM 2026 C CA . TYR B 1 104 ? 11.82371 -0.63707 62.01929 1.000 35.70357 101 TYR B CA 1
ATOM 2027 C C . TYR B 1 104 ? 11.81532 -1.98174 62.74277 1.000 37.81588 101 TYR B C 1
ATOM 2028 O O . TYR B 1 104 ? 12.82418 -2.69403 62.74901 1.000 36.19170 101 TYR B O 1
ATOM 2037 N N . THR B 1 105 ? 10.67368 -2.33187 63.33642 1.000 36.95407 102 THR B N 1
ATOM 2038 C CA . THR B 1 105 ? 10.56916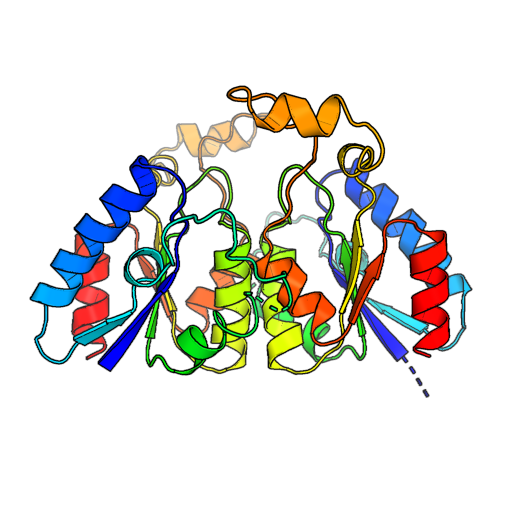 -3.49450 64.21047 1.000 35.89368 102 THR B CA 1
ATOM 2039 C C . THR B 1 105 ? 9.93208 -4.70970 63.54818 1.000 36.72807 102 THR B C 1
ATOM 2040 O O . THR B 1 105 ? 9.75074 -5.72823 64.22245 1.000 42.42799 102 THR B O 1
ATOM 2044 N N . ASP B 1 106 ? 9.58427 -4.63026 62.26318 1.000 36.40969 103 ASP B N 1
ATOM 2045 C CA . ASP B 1 106 ? 8.83952 -5.69781 61.59966 1.000 35.58933 103 ASP B CA 1
ATOM 2046 C C . ASP B 1 106 ? 9.53239 -7.04305 61.77621 1.000 38.39250 103 ASP B C 1
ATOM 2047 O O . ASP B 1 106 ? 10.69780 -7.20803 61.40740 1.000 33.31839 103 ASP B O 1
ATOM 2052 N N . SER B 1 107 ? 8.80426 -8.00558 62.34884 1.000 38.90155 104 SER B N 1
ATOM 2053 C CA . SER B 1 107 ? 9.38516 -9.30581 62.66529 1.000 36.40279 104 SER B CA 1
ATOM 2054 C C . SER B 1 107 ? 9.76957 -10.09633 61.42218 1.000 42.41373 104 SER B C 1
ATOM 2055 O O . SER B 1 107 ? 10.56234 -11.03853 61.52520 1.000 40.56417 104 SER B O 1
ATOM 2058 N N . ARG B 1 108 ? 9.23011 -9.74139 60.25763 1.000 37.19066 105 ARG B N 1
ATOM 2059 C CA . ARG B 1 108 ? 9.56118 -10.43113 59.01793 1.000 41.81005 105 ARG B CA 1
ATOM 2060 C C . ARG B 1 108 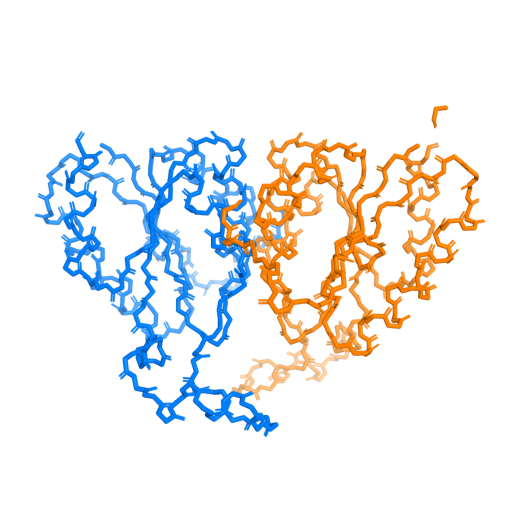? 10.89936 -9.99598 58.43473 1.000 40.25352 105 ARG B C 1
ATOM 2061 O O . ARG B 1 108 ? 11.26074 -10.45668 57.34687 1.000 38.54022 105 ARG B O 1
ATOM 2069 N N . GLN B 1 109 ? 11.63773 -9.12242 59.11822 1.000 35.82270 106 GLN B N 1
ATOM 2070 C CA . GLN B 1 109 ? 12.98081 -8.76891 58.68022 1.000 42.24614 106 GLN B CA 1
ATOM 2071 C C . GLN B 1 109 ? 14.02161 -9.79154 59.11116 1.000 44.90250 106 GLN B C 1
ATOM 2072 O O . GLN B 1 109 ? 15.15774 -9.73707 58.62886 1.000 50.07464 106 GLN B O 1
ATOM 2078 N N . GLN B 1 110 ? 13.66112 -10.71681 59.99332 1.000 43.36139 107 GLN B N 1
ATOM 2079 C CA . GLN B 1 110 ? 14.58809 -11.70137 60.52548 1.000 46.49268 107 GLN B CA 1
ATOM 2080 C C . GLN B 1 110 ? 14.61790 -12.94856 59.64796 1.000 52.24530 107 GLN B C 1
ATOM 2081 O O . GLN B 1 110 ? 13.68991 -13.22718 58.88529 1.000 51.77317 107 GLN B O 1
ATOM 2087 N N . GLY B 1 111 ? 15.70668 -13.70453 59.77036 1.000 57.54777 108 GLY B N 1
ATOM 2088 C CA . GLY B 1 111 ? 15.83650 -14.95871 59.05596 1.000 52.71312 108 GLY B CA 1
ATOM 2089 C C . GLY B 1 111 ? 16.98105 -14.99345 58.06478 1.000 50.70484 108 GLY B C 1
ATOM 2090 O O . GLY B 1 111 ? 17.03437 -15.87838 57.20587 1.000 55.67518 108 GLY B O 1
ATOM 2091 N N . ALA B 1 112 ? 17.90596 -14.03571 58.17099 1.000 50.44308 109 ALA B N 1
ATOM 2092 C CA . ALA B 1 112 ? 19.05772 -14.02192 57.27487 1.000 50.60000 109 ALA B CA 1
ATOM 2093 C C . ALA B 1 112 ? 19.94018 -15.24838 57.47320 1.000 57.33098 109 ALA B C 1
ATOM 2094 O O . ALA B 1 112 ? 20.64565 -15.66078 56.54581 1.000 57.35707 109 ALA B O 1
ATOM 2096 N N . ASP B 1 113 ? 19.91446 -15.84472 58.66681 1.000 56.86621 110 ASP B N 1
ATOM 2097 C CA . ASP B 1 113 ? 20.67430 -17.06221 58.92077 1.000 64.50501 110 ASP B CA 1
ATOM 2098 C C . ASP B 1 113 ? 19.97274 -18.31205 58.40434 1.000 69.26030 110 ASP B C 1
ATOM 2099 O O . ASP B 1 113 ? 20.63292 -19.33466 58.19576 1.000 65.42000 110 ASP B O 1
ATOM 2104 N N . ASN B 1 114 ? 18.65908 -18.25524 58.19642 1.000 67.25446 111 ASN B N 1
ATOM 2105 C CA . ASN B 1 114 ? 17.89635 -19.40833 57.72491 1.000 61.09721 111 ASN B CA 1
ATOM 2106 C C . ASN B 1 114 ? 18.21358 -19.64828 56.25395 1.000 57.50343 111 ASN B C 1
ATOM 2107 O O . ASN B 1 114 ? 17.87287 -18.82784 55.39594 1.000 57.04234 111 ASN B O 1
ATOM 2112 N N A HIS B 1 115 ? 18.85807 -20.77841 55.95557 0.480 56.84509 112 HIS B N 1
ATOM 2113 N N B HIS B 1 115 ? 18.86366 -20.77660 55.95665 0.520 56.82712 112 HIS B N 1
ATOM 2114 C CA A HIS B 1 115 ? 19.24765 -21.05258 54.57672 0.480 58.71513 112 HIS B CA 1
ATOM 2115 C CA B HIS B 1 115 ? 19.24895 -21.05715 54.57764 0.520 58.71610 112 HIS B CA 1
ATOM 2116 C C A HIS B 1 115 ? 18.05337 -21.45265 53.71992 0.480 57.68410 112 HIS B C 1
ATOM 2117 C C B HIS B 1 115 ? 18.04863 -21.44242 53.72218 0.520 57.67864 112 HIS B C 1
ATOM 2118 O O A HIS B 1 115 ? 18.07928 -21.25849 52.49923 0.480 56.93942 112 HIS B O 1
ATOM 2119 O O B HIS B 1 115 ? 18.06475 -21.22702 52.50493 0.520 56.91143 112 HIS B O 1
ATOM 2132 N N . GLN B 1 116 ? 17.00308 -22.00390 54.33402 1.000 53.63136 113 GLN B N 1
ATOM 2133 C CA . GLN B 1 116 ? 15.81107 -22.36673 53.57428 1.000 55.28599 113 GLN B CA 1
ATOM 2134 C C . GLN B 1 116 ? 15.03356 -21.12994 53.14062 1.000 48.82904 113 GLN B C 1
ATOM 2135 O O . GLN B 1 116 ? 14.46560 -21.10306 52.04263 1.000 49.60284 113 GLN B O 1
ATOM 2141 N N . LYS B 1 117 ? 14.98547 -20.10061 53.99142 1.000 48.14615 114 LYS B N 1
ATOM 2142 C CA . LYS B 1 117 ? 14.40179 -18.83004 53.57195 1.000 48.39774 114 LYS B CA 1
ATOM 2143 C C . LYS B 1 117 ? 15.17202 -18.23674 52.39945 1.000 50.31248 114 LYS B C 1
ATOM 2144 O O . LYS B 1 117 ? 14.57643 -17.65799 51.48283 1.000 46.27322 114 LYS B O 1
ATOM 2150 N N . LEU B 1 118 ? 16.50056 -18.37345 52.41085 1.000 49.63630 115 LEU B N 1
ATOM 2151 C CA . LEU B 1 118 ? 17.30811 -17.84922 51.31456 1.000 47.61894 115 LEU B CA 1
ATOM 2152 C C . LEU B 1 118 ? 17.11060 -18.66586 50.04344 1.000 48.91302 115 LEU B C 1
ATOM 2153 O O . LEU B 1 118 ? 17.01497 -18.10297 48.94662 1.000 46.96287 115 LEU B O 1
ATOM 2158 N N . ASP B 1 119 ? 17.04949 -19.99446 50.16965 1.000 46.38620 116 ASP B N 1
ATOM 2159 C CA . ASP B 1 119 ? 16.83543 -20.83932 48.99945 1.000 49.21839 116 ASP B CA 1
ATOM 2160 C C . ASP B 1 119 ? 15.43341 -20.66801 48.43011 1.000 50.02327 116 ASP B C 1
ATOM 2161 O O . ASP B 1 119 ? 15.23022 -20.85013 47.22405 1.000 49.10144 116 ASP B O 1
ATOM 2166 N N . ALA B 1 120 ? 14.45936 -20.32000 49.27556 1.000 48.12040 117 ALA B N 1
ATOM 2167 C CA . ALA B 1 120 ? 13.08977 -20.13789 48.80847 1.000 48.41071 117 ALA B CA 1
ATOM 2168 C C . ALA B 1 120 ? 12.96290 -18.98737 47.82099 1.000 43.54644 117 ALA B C 1
ATOM 2169 O O . ALA B 1 120 ? 12.00040 -18.95346 47.04673 1.000 45.55601 117 ALA B O 1
ATOM 2171 N N . LEU B 1 121 ? 13.91028 -18.04710 47.82750 1.000 40.08608 118 LEU B N 1
ATOM 2172 C CA . LEU B 1 121 ? 13.86671 -16.93861 46.88225 1.000 39.91022 118 LEU B CA 1
ATOM 2173 C C . LEU B 1 121 ? 14.02528 -17.40243 45.43932 1.000 44.18225 118 LEU B C 1
ATOM 2174 O O . LEU B 1 121 ? 13.70429 -16.64275 44.51913 1.000 44.69591 118 LEU B O 1
ATOM 2179 N N . ASN B 1 122 ? 14.51681 -18.62603 45.21805 1.000 45.36282 119 ASN B N 1
ATOM 2180 C CA . ASN B 1 122 ? 14.55771 -19.17885 43.86854 1.000 45.68999 119 ASN B CA 1
ATOM 2181 C C . ASN B 1 122 ? 13.17856 -19.59257 43.37682 1.000 50.05131 119 ASN B C 1
ATOM 2182 O O . ASN B 1 122 ? 12.98725 -19.75606 42.16714 1.000 52.79635 119 ASN B O 1
ATOM 2187 N N . GLU B 1 123 ? 12.22487 -19.77331 44.28239 1.000 47.12519 120 GLU B N 1
ATOM 2188 C CA . GLU B 1 123 ? 10.84325 -20.03725 43.91895 1.000 47.67092 120 GLU B CA 1
ATOM 2189 C C . GLU B 1 123 ? 10.10290 -18.72390 43.69591 1.000 41.77933 120 GLU B C 1
ATOM 2190 O O . GLU B 1 123 ? 10.47569 -17.67283 44.22319 1.000 48.53051 120 GLU B O 1
ATOM 2196 N N . ILE B 1 124 ? 9.04259 -18.79361 42.90096 1.000 41.02576 121 ILE B N 1
ATOM 2197 C CA . ILE B 1 124 ? 8.23095 -17.61493 42.62244 1.000 42.46538 121 ILE B CA 1
ATOM 2198 C C . ILE B 1 124 ? 7.32345 -17.34519 43.81447 1.000 37.60051 121 ILE B C 1
ATOM 2199 O O . ILE B 1 124 ? 6.62272 -18.24582 44.29267 1.000 42.50669 121 ILE B O 1
ATOM 2204 N N . ALA B 1 125 ? 7.35436 -16.10565 44.30909 1.000 34.85781 122 ALA B N 1
ATOM 2205 C CA . ALA B 1 125 ? 6.45169 -15.63903 45.36402 1.000 34.46109 122 ALA B CA 1
ATOM 2206 C C . ALA B 1 125 ? 6.60513 -16.45785 46.64703 1.000 40.02518 122 ALA B C 1
ATOM 2207 O O . ALA B 1 125 ? 5.63449 -16.97907 47.19935 1.000 43.01156 122 ALA B O 1
ATOM 2209 N N . GLU B 1 126 ? 7.84729 -16.56360 47.12925 1.000 35.83538 123 GLU B N 1
ATOM 2210 C CA . GLU B 1 126 ? 8.12660 -17.23317 48.39573 1.000 41.16836 123 GLU B CA 1
ATOM 2211 C C . GLU B 1 126 ? 9.04495 -16.40364 49.28807 1.000 37.70190 123 GLU B C 1
ATOM 2212 O O . GLU B 1 126 ? 9.65127 -16.94679 50.21700 1.000 40.64488 123 GLU B O 1
ATOM 2218 N N . ASN B 1 127 ? 9.15804 -15.10237 49.03073 1.000 37.52162 124 ASN B N 1
ATOM 2219 C CA . ASN B 1 127 ? 10.00616 -14.24066 49.84608 1.000 35.74077 124 ASN B CA 1
ATOM 2220 C C . ASN B 1 127 ? 9.34865 -13.98666 51.19626 1.000 36.68077 124 ASN B C 1
ATOM 2221 O O . ASN B 1 127 ? 8.24434 -13.43663 51.26395 1.000 32.74152 124 ASN B O 1
ATOM 2226 N N . GLN B 1 128 ? 10.03230 -14.37207 52.27028 1.000 34.13250 125 GLN B N 1
ATOM 2227 C CA . GLN B 1 128 ? 9.53382 -14.16980 53.62263 1.000 37.88445 125 GLN B CA 1
ATOM 2228 C C . GLN B 1 128 ? 10.06606 -12.89792 54.26674 1.000 37.91642 125 GLN B C 1
ATOM 2229 O O . GLN B 1 128 ? 9.73649 -12.62111 55.42435 1.000 36.89363 125 GLN B O 1
ATOM 2235 N N . PHE B 1 129 ? 10.86790 -12.11631 53.55023 1.000 30.96429 126 PHE B N 1
ATOM 2236 C CA . PHE B 1 129 ? 11.50303 -10.92875 54.10513 1.000 31.81975 126 PHE B CA 1
ATOM 2237 C C . PHE B 1 129 ? 10.69885 -9.69231 53.72384 1.000 32.89233 126 PHE B C 1
ATOM 2238 O O . PHE B 1 129 ? 10.54908 -9.38315 52.53623 1.000 31.27584 126 PHE B O 1
ATOM 2246 N N . HIS B 1 130 ? 10.17896 -8.99886 54.73454 1.000 31.47542 127 HIS B N 1
ATOM 2247 C CA . HIS B 1 130 ? 9.44789 -7.75892 54.51507 1.000 33.49719 127 HIS B CA 1
ATOM 2248 C C . HIS B 1 130 ? 10.33151 -6.74428 53.79528 1.000 29.67809 127 HIS B C 1
ATOM 2249 O O . HIS B 1 130 ? 11.55439 -6.72245 53.96162 1.000 29.54944 127 HIS B O 1
ATOM 2256 N N . TYR B 1 131 ? 9.70260 -5.90558 52.97491 1.000 27.91768 128 TYR B N 1
ATOM 2257 C CA . TYR B 1 131 ? 10.41473 -4.98593 52.09959 1.000 26.76894 128 TYR B CA 1
ATOM 2258 C C . TYR B 1 131 ? 10.12719 -3.53850 52.47640 1.000 31.43864 128 TYR B C 1
ATOM 2259 O O . TYR B 1 131 ? 8.97540 -3.16300 52.71781 1.000 27.82146 128 TYR B O 1
ATOM 2268 N N . LEU B 1 132 ? 11.18814 -2.73481 52.51444 1.000 29.35845 129 LEU B N 1
ATOM 2269 C CA . LEU B 1 132 ? 11.11418 -1.28772 52.65523 1.000 27.69286 129 LEU B CA 1
ATOM 2270 C C . LEU B 1 132 ? 11.70733 -0.64940 51.40852 1.000 27.90481 129 LEU B C 1
ATOM 2271 O O . LEU B 1 132 ? 12.73532 -1.10990 50.90189 1.000 26.35075 129 LEU B O 1
ATOM 2276 N N . ASN B 1 133 ? 11.06789 0.41130 50.91725 1.000 24.79579 130 ASN B N 1
ATOM 2277 C CA . ASN B 1 133 ? 11.61109 1.13216 49.77245 1.000 27.89851 130 ASN B CA 1
ATOM 2278 C C . ASN B 1 133 ? 13.01604 1.62560 50.09631 1.000 27.08762 130 ASN B C 1
ATOM 2279 O O . ASN B 1 133 ? 13.21299 2.39599 51.04132 1.000 25.42390 130 ASN B O 1
ATOM 2284 N N . LEU B 1 134 ? 13.99460 1.16751 49.31645 1.000 29.31464 131 LEU B N 1
ATOM 2285 C CA . LEU B 1 134 ? 15.39290 1.40529 49.64852 1.000 30.44698 131 LEU B CA 1
ATOM 2286 C C . LEU B 1 134 ? 15.85124 2.82378 49.34472 1.000 30.06820 131 LEU B C 1
ATOM 2287 O O . LEU B 1 134 ? 16.90948 3.23147 49.83634 1.000 28.05532 131 LEU B O 1
ATOM 2292 N N . TYR B 1 135 ? 15.10015 3.58333 48.54564 1.000 28.05290 132 TYR B N 1
ATOM 2293 C CA . TYR B 1 135 ? 15.43667 4.99302 48.38233 1.000 28.80983 132 TYR B CA 1
ATOM 2294 C C . TYR B 1 135 ? 15.17661 5.75804 49.67281 1.000 28.71293 132 TYR B C 1
ATOM 2295 O O . TYR B 1 135 ? 16.02279 6.53715 50.12692 1.000 28.04808 132 TYR B O 1
ATOM 2304 N N . THR B 1 136 ? 14.00737 5.54053 50.28087 1.000 28.44032 133 THR B N 1
ATOM 2305 C CA . THR B 1 136 ? 13.70269 6.17965 51.55657 1.000 28.97459 133 THR B CA 1
ATOM 2306 C C . THR B 1 136 ? 14.69268 5.75580 52.63386 1.000 29.75504 133 THR B C 1
ATOM 2307 O O . THR B 1 136 ? 15.17239 6.59025 53.41060 1.000 30.10979 133 THR B O 1
ATOM 2311 N N . VAL B 1 137 ? 15.01375 4.46096 52.69174 1.000 28.27447 134 VAL B N 1
ATOM 2312 C CA . VAL B 1 137 ? 15.97501 3.97127 53.67578 1.000 28.30363 134 VAL B CA 1
ATOM 2313 C C . VAL B 1 137 ? 17.33769 4.61494 53.45817 1.000 29.63326 134 VAL B C 1
ATOM 2314 O O . VAL B 1 137 ? 17.99839 5.04298 54.41255 1.000 31.99614 134 VAL B O 1
ATOM 2318 N N . GLY B 1 138 ? 17.77678 4.69857 52.20096 1.000 26.95269 135 GLY B N 1
ATOM 2319 C CA . GLY B 1 138 ? 19.08962 5.25684 51.92240 1.000 30.01513 135 GLY B CA 1
ATOM 2320 C C . GLY B 1 138 ? 19.22724 6.69679 52.37772 1.000 29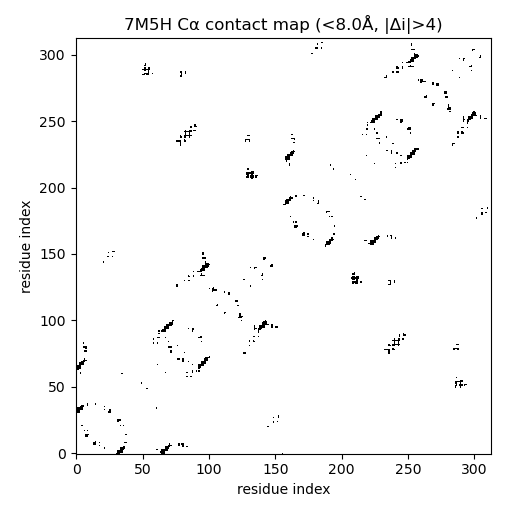.32431 135 GLY B C 1
ATOM 2321 O O . GLY B 1 138 ? 20.27629 7.09663 52.88773 1.000 27.85622 135 GLY B O 1
ATOM 2322 N N . LEU B 1 139 ? 18.16708 7.49335 52.20892 1.000 29.03332 136 LEU B N 1
ATOM 2323 C CA . LEU B 1 139 ? 18.20511 8.88059 52.66578 1.000 30.88066 136 LEU B CA 1
ATOM 2324 C C . LEU B 1 139 ? 18.43114 8.95881 54.17024 1.000 29.15396 136 LEU B C 1
ATOM 2325 O O . LEU B 1 139 ? 19.11850 9.86444 54.65803 1.000 29.24556 136 LEU B O 1
ATOM 2330 N N . ILE B 1 140 ? 17.86184 8.01445 54.92009 1.000 27.12553 137 ILE B N 1
ATOM 2331 C CA . ILE B 1 140 ? 18.06899 7.97633 56.36396 1.000 29.51636 137 ILE B CA 1
ATOM 2332 C C . ILE B 1 140 ? 19.52628 7.67561 56.68641 1.000 29.58782 137 ILE B C 1
ATOM 2333 O O . ILE B 1 140 ? 20.18126 8.41773 57.42699 1.000 31.73975 137 ILE B O 1
ATOM 2338 N N . LYS B 1 141 ? 20.05301 6.57630 56.14033 1.000 30.49332 138 LYS B N 1
ATOM 2339 C CA . LYS B 1 141 ? 21.40261 6.14169 56.48143 1.000 32.31595 138 LYS B CA 1
ATOM 2340 C C . LYS B 1 141 ? 22.47537 7.10165 55.98407 1.000 29.06399 138 LYS B C 1
ATOM 2341 O O . LYS B 1 141 ? 23.59703 7.07466 56.50290 1.000 33.40036 138 LYS B O 1
ATOM 2347 N N . LEU B 1 142 ? 22.16645 7.93950 54.99031 1.000 32.87185 139 LEU B N 1
ATOM 2348 C CA . LEU B 1 142 ? 23.15147 8.90635 54.51385 1.000 33.44980 139 LEU B CA 1
ATOM 2349 C C . LEU B 1 142 ? 23.46834 9.95622 55.57181 1.000 35.23378 139 LEU B C 1
ATOM 2350 O O . LEU B 1 142 ? 24.53223 10.58181 55.52142 1.000 34.82346 139 LEU B O 1
ATOM 2355 N N . ASN B 1 143 ? 22.56450 10.16155 56.53192 1.000 35.96217 140 ASN B N 1
ATOM 2356 C CA . ASN B 1 143 ? 22.75362 11.07351 57.64938 1.000 38.44180 140 ASN B CA 1
A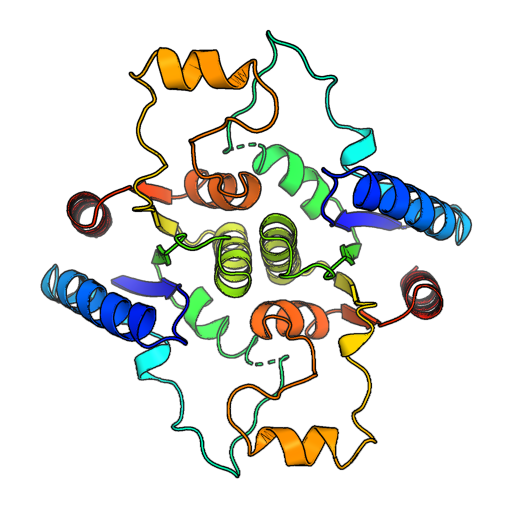TOM 2357 C C . ASN B 1 143 ? 21.78877 10.62161 58.74568 1.000 37.47037 140 ASN B C 1
ATOM 2358 O O . ASN B 1 143 ? 20.75975 11.24183 59.02312 1.000 34.77553 140 ASN B O 1
ATOM 2363 N N . GLY B 1 144 ? 22.11849 9.50560 59.36029 1.000 38.70874 141 GLY B N 1
ATOM 2364 C CA . GLY B 1 144 ? 21.32040 8.94079 60.42525 1.000 37.73592 141 GLY B CA 1
ATOM 2365 C C . GLY B 1 144 ? 21.52191 7.43770 60.49182 1.000 34.70072 141 GLY B C 1
ATOM 2366 O O . GLY B 1 144 ? 22.60143 6.93330 60.19089 1.000 37.74439 141 GLY B O 1
ATOM 2367 N N . ARG B 1 145 ? 20.45684 6.74448 60.87776 1.000 36.14286 142 ARG B N 1
ATOM 2368 C CA . ARG B 1 145 ? 20.57227 5.33090 61.18925 1.000 36.28147 142 ARG B CA 1
ATOM 2369 C C . ARG B 1 145 ? 19.17954 4.73033 61.26775 1.000 39.30435 142 ARG B C 1
ATOM 2370 O O . ARG B 1 145 ? 18.21500 5.41339 61.62476 1.000 34.37532 142 ARG B O 1
ATOM 2378 N N . VAL B 1 146 ? 19.08633 3.45448 60.90599 1.000 40.11002 143 VAL B N 1
ATOM 2379 C CA . VAL B 1 146 ? 17.87672 2.66039 61.07441 1.000 32.80894 143 VAL B CA 1
ATOM 2380 C C . VAL B 1 146 ? 18.15651 1.59609 62.12605 1.000 40.08619 143 VAL B C 1
ATOM 2381 O O . VAL B 1 146 ? 19.11743 0.82654 61.99970 1.000 41.38321 143 VAL B O 1
ATOM 2385 N N . VAL B 1 147 ? 17.31526 1.54623 63.15697 1.000 37.38823 144 VAL B N 1
ATOM 2386 C CA . VAL B 1 147 ? 17.43302 0.55333 64.21495 1.000 38.00090 144 VAL B CA 1
ATOM 2387 C C . VAL B 1 147 ? 16.19612 -0.33515 64.18763 1.000 36.83976 144 VAL B C 1
ATOM 2388 O O . VAL B 1 147 ? 15.16111 0.01399 63.61509 1.000 40.32172 144 VAL B O 1
ATOM 2392 N N . SER B 1 148 ? 16.31432 -1.50114 64.82449 1.000 37.66591 145 SER B N 1
ATOM 2393 C CA . SER B 1 148 ? 15.26123 -2.50949 64.79598 1.000 44.69375 145 SER B CA 1
ATOM 2394 C C . SER B 1 148 ? 14.64650 -2.77675 66.16464 1.000 45.72082 145 SER B C 1
ATOM 2395 O O . SER B 1 148 ? 13.82560 -3.69317 66.29264 1.000 49.69759 145 SER B O 1
ATOM 2398 N N . SER B 1 149 ? 15.01233 -2.00973 67.18848 1.000 46.90630 146 SER B N 1
ATOM 2399 C CA . SER B 1 149 ? 14.44285 -2.20814 68.51279 1.000 51.30953 146 SER B CA 1
ATOM 2400 C C . SER B 1 149 ? 14.30279 -0.86339 69.20818 1.000 54.25807 146 SER B C 1
ATOM 2401 O O . SER B 1 149 ? 15.01482 0.09663 68.90170 1.000 45.93776 146 SER B O 1
ATOM 2404 N N . GLU B 1 150 ? 13.36455 -0.80995 70.15650 1.000 47.07754 147 GLU B N 1
ATOM 2405 C CA . GLU B 1 150 ? 13.17350 0.40169 70.94482 1.000 47.65039 147 GLU B CA 1
ATOM 2406 C C . GLU B 1 150 ? 14.38059 0.68760 71.82788 1.000 53.23163 147 GLU B C 1
ATOM 2407 O O . GLU B 1 150 ? 14.70413 1.85558 72.07481 1.000 52.81347 147 GLU B O 1
ATOM 2413 N N . GLU B 1 151 ? 15.05408 -0.36047 72.30830 1.000 51.00028 148 GLU B N 1
ATOM 2414 C CA . GLU B 1 151 ? 16.27285 -0.17146 73.08795 1.000 54.31108 148 GLU B CA 1
ATOM 2415 C C . GLU B 1 151 ? 17.33346 0.55928 72.27481 1.000 51.31165 148 GLU B C 1
ATOM 2416 O O . GLU B 1 151 ? 17.94004 1.52593 72.74933 1.000 52.39342 148 GLU B O 1
ATOM 2422 N N . ASP B 1 152 ? 17.56769 0.11332 71.03827 1.000 48.55791 149 ASP B N 1
ATOM 2423 C CA . ASP B 1 152 ? 18.57496 0.76464 70.20831 1.000 52.23315 149 ASP B CA 1
ATOM 2424 C C . ASP B 1 152 ? 18.13899 2.16195 69.78781 1.000 51.33233 149 ASP B C 1
ATOM 2425 O O . ASP B 1 152 ? 18.98885 3.03060 69.56015 1.000 50.28635 149 ASP B O 1
ATOM 2430 N N . LEU B 1 153 ? 16.82967 2.39857 69.67841 1.000 45.88836 150 LEU B N 1
ATOM 2431 C CA . LEU B 1 153 ? 16.34589 3.73695 69.35491 1.000 42.25873 150 LEU B CA 1
ATOM 2432 C C . LEU B 1 153 ? 16.68001 4.72085 70.46915 1.000 54.29874 150 LEU B C 1
ATOM 2433 O O . LEU B 1 153 ? 17.22025 5.80395 70.21675 1.000 50.10912 150 LEU B O 1
ATOM 2438 N N . LEU B 1 154 ? 16.36559 4.35573 71.71451 1.000 49.84950 151 LEU B N 1
ATOM 2439 C CA . LEU B 1 154 ? 16.66913 5.22818 72.84407 1.000 55.27997 151 LEU B CA 1
ATOM 2440 C C . LEU B 1 154 ? 18.17189 5.40401 73.01509 1.000 51.87672 151 LEU B C 1
ATOM 2441 O O . LEU B 1 154 ? 18.64479 6.50353 73.32552 1.000 52.83669 151 LEU B O 1
ATOM 2446 N N . GLU B 1 155 ? 18.93869 4.32896 72.81712 1.000 52.06964 152 GLU B N 1
ATOM 2447 C CA . GLU B 1 155 ? 20.38997 4.42216 72.93518 1.000 54.72574 152 GLU B CA 1
ATOM 2448 C C . GLU B 1 155 ? 20.96982 5.35637 71.87997 1.000 50.82875 152 GLU B C 1
ATOM 2449 O O . GLU B 1 155 ? 21.87701 6.14550 72.16894 1.000 56.35636 152 GLU B O 1
ATOM 2455 N N . GLU B 1 156 ? 20.45256 5.28668 70.65147 1.000 51.16731 153 GLU B N 1
ATOM 2456 C CA . GLU B 1 156 ? 20.93938 6.16232 69.58996 1.000 54.19389 153 GLU B CA 1
ATOM 2457 C C . GLU B 1 156 ? 20.56613 7.61579 69.85556 1.000 56.96177 153 GLU B C 1
ATOM 2458 O O . GLU B 1 156 ? 21.35222 8.52687 69.56839 1.000 53.93776 153 GLU B O 1
ATOM 2464 N N . ILE B 1 157 ? 19.37041 7.85155 70.40063 1.000 53.19893 154 ILE B N 1
ATOM 2465 C CA . ILE B 1 157 ? 18.94881 9.21336 70.71532 1.000 53.17645 154 ILE B CA 1
ATOM 2466 C C . ILE B 1 157 ? 19.83407 9.81045 71.80248 1.000 55.29208 154 ILE B C 1
ATOM 2467 O O . ILE B 1 157 ? 20.19406 10.99307 71.74878 1.000 56.67272 154 ILE B O 1
ATOM 2472 N N . LYS B 1 158 ? 20.20714 9.00362 72.79966 1.000 55.62709 155 LYS B N 1
ATOM 2473 C CA . LYS B 1 158 ? 21.06033 9.50123 73.87457 1.000 61.84992 155 LYS B CA 1
ATOM 2474 C C . LYS B 1 158 ? 22.41786 9.94376 73.34249 1.000 62.42360 155 LYS B C 1
ATOM 2475 O O . LYS B 1 158 ? 22.93645 10.99436 73.73707 1.000 57.59931 155 LYS B O 1
ATOM 2481 N N . GLN B 1 159 ? 23.00353 9.15597 72.43737 1.000 59.89728 156 GLN B N 1
ATOM 2482 C CA . GLN B 1 159 ? 24.29663 9.49139 71.85013 1.000 64.72336 156 GLN B CA 1
ATOM 2483 C C . GLN B 1 159 ? 24.25300 10.77114 71.02373 1.000 64.82560 156 GLN B C 1
ATOM 2484 O O . GLN B 1 159 ? 25.29002 11.42266 70.86206 1.000 66.54417 156 GLN B O 1
ATOM 2490 N N . ARG B 1 160 ? 23.09021 11.14377 70.49301 1.000 56.74851 157 ARG B N 1
ATOM 2491 C CA . ARG B 1 160 ? 22.96504 12.33934 69.66915 1.000 61.25627 157 ARG B CA 1
ATOM 2492 C C . ARG B 1 160 ? 22.52073 13.56392 70.46053 1.000 67.48939 157 ARG B C 1
ATOM 2493 O O . ARG B 1 160 ? 22.08656 14.55184 69.85882 1.000 76.81896 157 ARG B O 1
ATOM 2501 N N . LEU B 1 161 ? 22.61257 13.52088 71.78498 1.000 60.09991 158 LEU B N 1
ATOM 2502 C CA . LEU B 1 161 ? 22.25967 14.66494 72.61664 1.000 70.26438 158 LEU B CA 1
ATOM 2503 C C . LEU B 1 161 ? 23.47537 15.54277 72.89190 1.000 65.04879 158 LEU B C 1
ATOM 2504 O O . LEU B 1 161 ? 23.97767 15.58852 74.01452 1.000 76.83663 158 LEU B O 1
#

Secondary structure (DSSP, 8-state):
-EEEEES--SSHHHHHHHHHHHHHHHTT-TT-EEE-GGGTPPP--TT-------HHHHHHHHHT-SEEEEE--SSS--HHHHHHHHHHHHTT--EEEE---GGG--TT-HHHHHHTTSTT---S----HHHHHHHHTTEEEESSHHHHHHHHHHT-/--EEEEES--SSHHHHHHHHHHHHHHHTT-TT-EEE-GGGTPPPP-SS-------HHHHHHHHHT-SEEEEE--SSS--HHHHHHHHHHHHHT--EEEE---GGG--TT-HHHHHHTTSTT---S----HHHHHHHHTTEEEESSHHHHHHHHHHT-

Radius of gyration: 20.53 Å; Cα contacts (8 Å, |Δi|>4): 537; chains: 2; bounding box: 53×48×59 Å

CATH classification: 3.40.50.450